Protein AF-A0A554KQY6-F1 (afdb_monomer_lite)

Structure (mmCIF, N/CA/C/O backbone):
data_AF-A0A554KQY6-F1
#
_entry.id   AF-A0A554KQY6-F1
#
loop_
_atom_site.group_PDB
_atom_site.id
_atom_site.type_symbol
_atom_site.label_atom_id
_atom_site.label_alt_id
_atom_site.label_comp_id
_atom_site.label_asym_id
_atom_site.label_entity_id
_atom_site.label_seq_id
_atom_site.pdbx_PDB_ins_code
_atom_site.Cartn_x
_atom_site.Cartn_y
_atom_site.Cartn_z
_atom_site.occupancy
_atom_site.B_iso_or_equiv
_atom_site.auth_seq_id
_atom_site.auth_comp_id
_atom_site.auth_asym_id
_atom_site.auth_atom_id
_atom_site.pdbx_PDB_model_num
ATOM 1 N N . MET A 1 1 ? -30.894 4.649 -63.853 1.00 37.19 1 MET A N 1
ATOM 2 C CA . MET A 1 1 ? -30.307 5.165 -65.111 1.00 37.19 1 MET A CA 1
ATOM 3 C C . MET A 1 1 ? -29.935 6.617 -64.835 1.00 37.19 1 MET A C 1
ATOM 5 O O . MET A 1 1 ? -30.835 7.344 -64.469 1.00 37.19 1 MET A O 1
ATOM 9 N N . GLY A 1 2 ? -28.714 7.135 -64.851 1.00 36.25 2 GLY A N 1
ATOM 10 C CA . GLY A 1 2 ? -27.347 6.662 -65.052 1.00 36.25 2 GLY A CA 1
ATOM 11 C C . GLY A 1 2 ? -26.431 7.898 -64.895 1.00 36.25 2 GLY A C 1
ATOM 12 O O . GLY A 1 2 ? -26.891 9.001 -65.165 1.00 36.25 2 GLY A O 1
ATOM 13 N N . PHE A 1 3 ? -25.172 7.672 -64.494 1.00 36.75 3 PHE A N 1
ATOM 14 C CA . PHE A 1 3 ? -24.015 8.599 -64.460 1.00 36.75 3 PHE A CA 1
ATOM 15 C C . PHE A 1 3 ? -24.083 9.771 -63.451 1.00 36.75 3 PHE A C 1
ATOM 17 O O . PHE A 1 3 ? -25.035 10.528 -63.424 1.00 36.75 3 PHE A O 1
ATOM 24 N N . GLY A 1 4 ? -23.121 10.020 -62.557 1.00 34.00 4 GLY A N 1
ATOM 25 C CA . GLY A 1 4 ? -21.738 9.558 -62.437 1.00 34.00 4 GLY A CA 1
ATOM 26 C C . GLY A 1 4 ? -20.784 10.753 -62.525 1.00 34.00 4 GLY A C 1
ATOM 27 O O . GLY A 1 4 ? -20.504 11.208 -63.624 1.00 34.00 4 GLY A O 1
ATOM 28 N N . ALA A 1 5 ? -20.249 11.231 -61.397 1.00 41.47 5 ALA A N 1
ATOM 29 C CA . ALA A 1 5 ? -19.055 12.081 -61.377 1.00 41.47 5 ALA A CA 1
ATOM 30 C C . ALA A 1 5 ? -18.295 11.874 -60.060 1.00 41.47 5 ALA A C 1
ATOM 32 O O . ALA A 1 5 ? -18.787 12.164 -58.972 1.00 41.47 5 ALA A O 1
ATOM 33 N N . ARG A 1 6 ? -17.105 11.285 -60.188 1.00 41.19 6 ARG A N 1
ATOM 34 C CA . ARG A 1 6 ? -16.151 10.985 -59.118 1.00 41.19 6 ARG A CA 1
ATOM 35 C C . ARG A 1 6 ? -15.324 12.239 -58.830 1.00 41.19 6 ARG A C 1
ATOM 37 O O . ARG A 1 6 ? -14.773 12.819 -59.760 1.00 41.19 6 ARG A O 1
ATOM 44 N N . ILE A 1 7 ? -15.202 12.622 -57.561 1.00 43.25 7 ILE A N 1
ATOM 45 C CA . ILE A 1 7 ? -14.250 13.645 -57.112 1.00 43.25 7 ILE A CA 1
ATOM 46 C C . ILE A 1 7 ? -12.885 12.972 -56.938 1.00 43.25 7 ILE A C 1
ATOM 48 O O . ILE A 1 7 ? -12.750 11.993 -56.206 1.00 43.25 7 ILE A O 1
ATOM 52 N N . ALA A 1 8 ? -11.895 13.479 -57.670 1.00 42.72 8 ALA A N 1
ATOM 53 C CA . ALA A 1 8 ? -10.511 13.036 -57.629 1.00 42.72 8 ALA A CA 1
ATOM 54 C C . ALA A 1 8 ? -9.812 13.541 -56.356 1.00 42.72 8 ALA A C 1
ATOM 56 O O . ALA A 1 8 ? -9.897 14.718 -56.010 1.00 42.72 8 ALA A O 1
ATOM 57 N N . VAL A 1 9 ? -9.102 12.636 -55.682 1.00 44.38 9 VAL A N 1
ATOM 58 C CA . VAL A 1 9 ? -8.188 12.927 -54.572 1.00 44.38 9 VAL A CA 1
ATOM 59 C C . VAL A 1 9 ? -6.849 13.369 -55.162 1.00 44.38 9 VAL A C 1
ATOM 61 O O . VAL A 1 9 ? -6.233 12.636 -55.933 1.00 44.38 9 VAL A O 1
ATOM 64 N N . LEU A 1 10 ? -6.407 14.574 -54.806 1.00 37.69 10 LEU A N 1
ATOM 65 C CA . LEU A 1 10 ? -5.106 15.122 -55.177 1.00 37.69 10 LEU A CA 1
ATOM 66 C C . LEU A 1 10 ? -4.038 14.544 -54.231 1.00 37.69 10 LEU A C 1
ATOM 68 O O . LEU A 1 10 ? -4.003 14.881 -53.050 1.00 37.69 10 LEU A O 1
ATOM 72 N N . ILE A 1 11 ? -3.183 13.656 -54.741 1.00 40.94 11 ILE A N 1
ATOM 73 C CA . ILE A 1 11 ? -1.990 13.160 -54.040 1.00 40.94 11 ILE A CA 1
ATOM 74 C C . ILE A 1 11 ? -0.826 14.088 -54.399 1.00 40.94 11 ILE A C 1
ATOM 76 O O . ILE A 1 11 ? -0.399 14.136 -55.551 1.00 40.94 11 ILE A O 1
ATOM 80 N N . ALA A 1 12 ? -0.314 14.830 -53.417 1.00 41.22 12 ALA A N 1
ATOM 81 C CA . ALA A 1 12 ? 0.915 15.602 -53.555 1.00 41.22 12 ALA A CA 1
ATOM 82 C C . ALA A 1 12 ? 2.127 14.697 -53.279 1.00 41.22 12 ALA A C 1
ATOM 84 O O . ALA A 1 12 ? 2.314 14.214 -52.163 1.00 41.22 12 ALA A O 1
ATOM 85 N N . PHE A 1 13 ? 2.953 14.474 -54.301 1.00 35.28 13 PHE A N 1
ATOM 86 C CA . PHE A 1 13 ? 4.269 13.852 -54.175 1.00 35.28 13 PHE A CA 1
ATOM 87 C C . PHE A 1 13 ? 5.286 14.902 -53.712 1.00 35.28 13 PHE A C 1
ATOM 89 O O . PHE A 1 13 ? 5.617 15.820 -54.460 1.00 35.28 13 PHE A O 1
ATOM 96 N N . ILE A 1 14 ? 5.812 14.760 -52.493 1.00 39.72 14 ILE A N 1
ATOM 97 C CA . ILE A 1 14 ? 7.012 15.485 -52.060 1.00 39.72 14 ILE A CA 1
ATOM 98 C C . ILE A 1 14 ? 8.223 14.639 -52.452 1.00 39.72 14 ILE A C 1
ATOM 100 O O . ILE A 1 14 ? 8.458 13.566 -51.903 1.00 39.72 14 ILE A O 1
ATOM 104 N N . THR A 1 15 ? 8.982 15.138 -53.424 1.00 39.22 15 THR A N 1
ATOM 105 C CA . THR A 1 15 ? 10.284 14.594 -53.817 1.00 39.22 15 THR A CA 1
ATOM 106 C C . THR A 1 15 ? 11.346 15.275 -52.958 1.00 39.22 15 THR A C 1
ATOM 108 O O . THR A 1 15 ? 11.530 16.486 -53.066 1.00 39.22 15 THR A O 1
ATOM 111 N N . VAL A 1 16 ? 12.039 14.528 -52.095 1.00 40.50 16 VAL A N 1
ATOM 112 C CA . VAL A 1 16 ? 13.234 15.030 -51.399 1.00 40.50 16 VAL A CA 1
ATOM 113 C C . VAL A 1 16 ? 14.453 14.700 -52.255 1.00 40.50 16 VAL A C 1
ATOM 115 O O . VAL A 1 16 ? 14.837 13.543 -52.404 1.00 40.50 16 VAL A O 1
ATOM 118 N N . LEU A 1 17 ? 15.041 15.745 -52.836 1.00 37.62 17 LEU A N 1
ATOM 119 C CA . LEU A 1 17 ? 16.340 15.727 -53.505 1.00 37.62 17 LEU A CA 1
ATOM 120 C C . LEU A 1 17 ? 17.452 15.549 -52.463 1.00 37.62 17 LEU A C 1
ATOM 122 O O . LEU A 1 17 ? 17.714 16.449 -51.667 1.00 37.62 17 LEU A O 1
ATOM 126 N N . VAL A 1 18 ? 18.142 14.409 -52.499 1.00 39.62 18 VAL A N 1
ATOM 127 C CA . VAL A 1 18 ? 19.423 14.224 -51.806 1.00 39.62 18 VAL A CA 1
ATOM 128 C C . VAL A 1 18 ? 20.520 14.736 -52.734 1.00 39.62 18 VAL A C 1
ATOM 130 O O . VAL A 1 18 ? 20.877 14.085 -53.713 1.00 39.62 18 VAL A O 1
ATOM 133 N N . SER A 1 19 ? 21.031 15.931 -52.445 1.00 42.50 19 SER A N 1
ATOM 134 C CA . SER A 1 19 ? 22.210 16.476 -53.120 1.00 42.50 19 SER A CA 1
ATOM 135 C C . SER A 1 19 ? 23.454 16.016 -52.367 1.00 42.50 19 SER A C 1
ATOM 137 O O . SER A 1 19 ? 23.677 16.413 -51.225 1.00 42.50 19 SER A O 1
ATOM 139 N N . GLY A 1 20 ? 24.239 15.145 -53.001 1.00 36.88 20 GLY A N 1
ATOM 140 C CA . GLY A 1 20 ? 25.554 14.740 -52.522 1.00 36.88 20 GLY A CA 1
ATOM 141 C C . GLY A 1 20 ? 26.572 15.865 -52.696 1.00 36.88 20 GLY A C 1
ATOM 142 O O . GLY A 1 20 ? 26.715 16.415 -53.786 1.00 36.88 20 GLY A O 1
ATOM 143 N N . ALA A 1 21 ? 27.301 16.175 -51.627 1.00 42.50 21 ALA A N 1
ATOM 144 C CA . ALA A 1 21 ? 28.511 16.982 -51.681 1.00 42.50 21 ALA A CA 1
ATOM 145 C C . ALA A 1 21 ? 29.710 16.086 -51.353 1.00 42.50 21 ALA A C 1
ATOM 147 O O . ALA A 1 21 ? 29.810 15.518 -50.266 1.00 42.50 21 ALA A O 1
ATOM 148 N N . PHE A 1 22 ? 30.599 15.954 -52.335 1.00 37.78 22 PHE A N 1
ATOM 149 C CA . PHE A 1 22 ? 31.925 15.367 -52.202 1.00 37.78 22 PHE A CA 1
ATOM 150 C C . PHE A 1 22 ? 32.772 16.223 -51.253 1.00 37.78 22 PHE A C 1
ATOM 152 O O . PHE A 1 22 ? 32.928 17.420 -51.486 1.00 37.78 22 PHE A O 1
ATOM 159 N N . TYR A 1 23 ? 33.361 15.607 -50.226 1.00 33.81 23 TYR A N 1
ATOM 160 C CA . TYR A 1 23 ? 34.438 16.214 -49.443 1.00 33.81 23 TYR A CA 1
ATOM 161 C C . TYR A 1 23 ? 35.745 15.496 -49.784 1.00 33.81 23 TYR A C 1
ATOM 163 O O . TYR A 1 23 ? 35.923 14.314 -49.491 1.00 33.81 23 TYR A O 1
ATOM 171 N N . ILE A 1 24 ? 36.633 16.216 -50.467 1.00 41.50 24 ILE A N 1
ATOM 172 C CA . ILE A 1 24 ? 37.990 15.785 -50.804 1.00 41.50 24 ILE A CA 1
ATOM 173 C C . ILE A 1 24 ? 38.878 16.085 -49.593 1.00 41.50 24 ILE A C 1
ATOM 175 O O . ILE A 1 24 ? 38.777 17.150 -48.984 1.00 41.50 24 ILE A O 1
ATOM 179 N N . GLY A 1 25 ? 39.708 15.114 -49.219 1.00 35.09 25 GLY A N 1
ATOM 180 C CA . GLY A 1 25 ? 40.516 15.151 -48.009 1.00 35.09 25 GLY A CA 1
ATOM 181 C C . GLY A 1 25 ? 41.653 16.174 -48.025 1.00 35.09 25 GLY A C 1
ATOM 182 O O . GLY A 1 25 ? 42.288 16.424 -49.047 1.00 35.09 25 GLY A O 1
ATOM 183 N N . GLN A 1 26 ? 41.973 16.666 -46.830 1.00 38.34 26 GLN A N 1
ATOM 184 C CA . GLN A 1 26 ? 43.338 17.007 -46.454 1.00 38.34 26 GLN A CA 1
ATOM 185 C C . GLN A 1 26 ? 43.700 16.225 -45.190 1.00 38.34 26 GLN A C 1
ATOM 187 O O . GLN A 1 26 ? 43.052 16.356 -44.153 1.00 38.34 26 GLN A O 1
ATOM 192 N N . GLN A 1 27 ? 44.724 15.379 -45.301 1.00 39.66 27 GLN A N 1
ATOM 193 C CA . GLN A 1 27 ? 45.366 14.738 -44.162 1.00 39.66 27 GLN A CA 1
ATOM 194 C C . GLN A 1 27 ? 46.273 15.762 -43.479 1.00 39.66 27 GLN A C 1
ATOM 196 O O . GLN A 1 27 ? 47.362 16.056 -43.964 1.00 39.66 27 GLN A O 1
ATOM 201 N N . TYR A 1 28 ? 45.825 16.282 -42.340 1.00 38.97 28 TYR A N 1
ATOM 202 C CA . TYR A 1 28 ? 46.711 16.892 -41.357 1.00 38.97 28 TYR A CA 1
ATOM 203 C C . TYR A 1 28 ? 47.035 15.841 -40.298 1.00 38.97 28 TYR A C 1
ATOM 205 O O . TYR A 1 28 ? 46.164 15.391 -39.553 1.00 38.97 28 TYR A O 1
ATOM 213 N N . SER A 1 29 ? 48.296 15.420 -40.262 1.00 43.09 29 SER A N 1
ATOM 214 C CA . SER A 1 29 ? 48.844 14.549 -39.228 1.00 43.09 29 SER A CA 1
ATOM 215 C C . SER A 1 29 ? 48.852 15.298 -37.894 1.00 43.09 29 SER A C 1
ATOM 217 O O . SER A 1 29 ? 49.699 16.161 -37.671 1.00 43.09 29 SER A O 1
ATOM 219 N N . ASN A 1 30 ? 47.902 14.986 -37.012 1.00 42.09 30 ASN A N 1
ATOM 220 C CA . ASN A 1 30 ? 47.928 15.455 -35.629 1.00 42.09 30 ASN A CA 1
ATOM 221 C C . ASN A 1 30 ? 48.972 14.652 -34.830 1.00 42.09 30 ASN A C 1
ATOM 223 O O . ASN A 1 30 ? 48.986 13.422 -34.935 1.00 42.09 30 ASN A O 1
ATOM 227 N N . PRO A 1 31 ? 49.826 15.298 -34.015 1.00 47.78 31 PRO A N 1
ATOM 228 C CA . PRO A 1 31 ? 50.705 14.588 -33.097 1.00 47.78 31 PRO A CA 1
ATOM 229 C C . PRO A 1 31 ? 49.879 13.853 -32.032 1.00 47.78 31 PRO A C 1
ATOM 231 O O . PRO A 1 31 ? 48.882 14.372 -31.527 1.00 47.78 31 PRO A O 1
ATOM 234 N N . SER A 1 32 ? 50.302 12.630 -31.711 1.00 50.84 32 SER A N 1
ATOM 235 C CA . SER A 1 32 ? 49.681 11.764 -30.708 1.00 50.84 32 SER A CA 1
ATOM 236 C C . SER A 1 32 ? 49.453 12.497 -29.378 1.00 50.84 32 SER A C 1
ATOM 238 O O . SER A 1 32 ? 50.375 13.163 -28.896 1.00 50.84 32 SER A O 1
ATOM 240 N N . PRO A 1 33 ? 48.283 12.347 -28.728 1.00 48.72 33 PRO A N 1
ATOM 241 C CA . PRO A 1 33 ? 48.097 12.841 -27.374 1.00 48.72 33 PRO A CA 1
ATOM 242 C C . PRO A 1 33 ? 49.041 12.080 -26.441 1.00 48.72 33 PRO A C 1
ATOM 244 O O . PRO A 1 33 ? 49.028 10.849 -26.395 1.00 48.72 33 PRO A O 1
ATOM 247 N N . VAL A 1 34 ? 49.857 12.816 -25.688 1.00 57.41 34 VAL A N 1
ATOM 248 C CA . VAL A 1 34 ? 50.557 12.282 -24.517 1.00 57.41 34 VAL A CA 1
ATOM 249 C C . VAL A 1 34 ? 49.488 11.737 -23.572 1.00 57.41 34 VAL A C 1
ATOM 251 O O . VAL A 1 34 ? 48.591 12.471 -23.159 1.00 57.41 34 VAL A O 1
ATOM 254 N N . GLY A 1 35 ? 49.551 10.434 -23.298 1.00 40.72 35 GLY A N 1
ATOM 255 C CA . GLY A 1 35 ? 48.562 9.726 -22.495 1.00 40.72 35 GLY A CA 1
ATOM 256 C C . GLY A 1 35 ? 48.419 10.347 -21.111 1.00 40.72 35 GLY A C 1
ATOM 257 O O . GLY A 1 35 ? 49.368 10.382 -20.329 1.00 40.72 35 GLY A O 1
ATOM 258 N N . THR A 1 36 ? 47.218 10.819 -20.798 1.00 54.41 36 THR A N 1
ATOM 259 C CA . THR A 1 36 ? 46.807 11.035 -19.416 1.00 54.41 36 THR A CA 1
ATOM 260 C C . THR A 1 36 ? 46.737 9.677 -18.711 1.00 54.41 36 THR A C 1
ATOM 262 O O . THR A 1 36 ? 46.259 8.704 -19.304 1.00 54.41 36 THR A O 1
ATOM 265 N N . PRO A 1 37 ? 47.227 9.565 -17.464 1.00 60.50 37 PRO A N 1
ATOM 266 C CA . PRO A 1 37 ? 47.089 8.332 -16.704 1.00 60.50 37 PRO A CA 1
ATOM 267 C C . PRO A 1 37 ? 45.599 7.989 -16.547 1.00 60.50 37 PRO A C 1
ATOM 269 O O . PRO A 1 37 ? 44.775 8.902 -16.414 1.00 60.50 37 PRO A O 1
ATOM 272 N N . PRO A 1 38 ? 45.234 6.694 -16.570 1.00 56.31 38 PRO A N 1
ATOM 273 C CA . PRO A 1 38 ? 43.857 6.286 -16.346 1.00 56.31 38 PRO A CA 1
ATOM 274 C C . PRO A 1 38 ? 43.386 6.793 -14.974 1.00 56.31 38 PRO A C 1
ATOM 276 O O . PRO A 1 38 ? 44.184 6.836 -14.030 1.00 56.31 38 PRO A O 1
ATOM 279 N N . PRO A 1 39 ? 42.105 7.180 -14.837 1.00 58.69 39 PRO A N 1
ATOM 280 C CA . PRO A 1 39 ? 41.547 7.493 -13.531 1.00 58.69 39 PRO A CA 1
ATOM 281 C C . PRO A 1 39 ? 41.733 6.288 -12.592 1.00 58.69 39 PRO A C 1
ATOM 283 O O . PRO A 1 39 ? 41.717 5.144 -13.063 1.00 58.69 39 PRO A O 1
ATOM 286 N N . PRO A 1 40 ? 41.908 6.512 -11.276 1.00 57.06 40 PRO A N 1
ATOM 287 C CA . PRO A 1 40 ? 41.994 5.424 -10.313 1.00 57.06 40 PRO A CA 1
ATOM 288 C C . PRO A 1 40 ? 40.794 4.497 -10.485 1.00 57.06 40 PRO A C 1
ATOM 290 O O . PRO A 1 40 ? 39.658 4.971 -10.560 1.00 57.06 40 PRO A O 1
ATOM 293 N N . ALA A 1 41 ? 41.046 3.189 -10.553 1.00 48.97 41 ALA A N 1
ATOM 294 C CA . ALA A 1 41 ? 39.991 2.190 -10.553 1.00 48.97 41 ALA A CA 1
ATOM 295 C C . ALA A 1 41 ? 39.083 2.448 -9.343 1.00 48.97 41 ALA A C 1
ATOM 297 O O . ALA A 1 41 ? 39.516 2.355 -8.193 1.00 48.97 41 ALA A O 1
ATOM 298 N N . THR A 1 42 ? 37.834 2.826 -9.603 1.00 50.53 42 THR A N 1
ATOM 299 C CA . THR A 1 42 ? 36.814 2.894 -8.567 1.00 50.53 42 THR A CA 1
ATOM 300 C C . THR A 1 42 ? 36.620 1.476 -8.050 1.00 50.53 42 THR A C 1
ATOM 302 O O . THR A 1 42 ? 36.325 0.555 -8.811 1.00 50.53 42 THR A O 1
ATOM 305 N N . LEU A 1 43 ? 36.869 1.283 -6.753 1.00 45.81 43 LEU A N 1
ATOM 306 C CA . LEU A 1 43 ? 36.591 0.016 -6.087 1.00 45.81 43 LEU A CA 1
ATOM 307 C C . LEU A 1 43 ? 35.129 -0.367 -6.367 1.00 45.81 43 LEU A C 1
ATOM 309 O O . LEU A 1 43 ? 34.272 0.523 -6.338 1.00 45.81 43 LEU A O 1
ATOM 313 N N . PRO A 1 44 ? 34.823 -1.649 -6.630 1.00 45.88 44 PRO A N 1
ATOM 314 C CA . PRO A 1 44 ? 33.445 -2.088 -6.754 1.00 45.88 44 PRO A CA 1
ATOM 315 C C . PRO A 1 44 ? 32.713 -1.712 -5.466 1.00 45.88 44 PRO A C 1
ATOM 317 O O . PRO A 1 44 ? 33.019 -2.214 -4.383 1.00 45.88 44 PRO A O 1
ATOM 320 N N . VAL A 1 45 ? 31.770 -0.778 -5.577 1.00 45.31 45 VAL A N 1
ATOM 321 C CA . VAL A 1 45 ? 30.817 -0.507 -4.508 1.00 45.31 45 VAL A CA 1
ATOM 322 C C . VAL A 1 45 ? 29.940 -1.745 -4.461 1.00 45.31 45 VAL A C 1
ATOM 324 O O . VAL A 1 45 ? 29.090 -1.938 -5.328 1.00 45.31 45 VAL A O 1
ATOM 327 N N . ASN A 1 46 ? 30.209 -2.627 -3.500 1.00 42.38 46 ASN A N 1
ATOM 328 C CA . ASN A 1 46 ? 29.326 -3.750 -3.227 1.00 42.38 46 ASN A CA 1
ATOM 329 C C . ASN A 1 46 ? 27.903 -3.194 -3.065 1.00 42.38 46 ASN A C 1
ATOM 331 O O . ASN A 1 46 ? 27.734 -2.214 -2.326 1.00 42.38 46 ASN A O 1
ATOM 335 N N . PRO A 1 47 ? 26.891 -3.768 -3.742 1.00 47.94 47 PRO A N 1
ATOM 336 C CA . PRO A 1 47 ? 25.515 -3.396 -3.471 1.00 47.94 47 PRO A CA 1
ATOM 337 C C . PRO A 1 47 ? 25.267 -3.553 -1.965 1.00 47.94 47 PRO A C 1
ATOM 339 O O . PRO A 1 47 ? 25.828 -4.470 -1.347 1.00 47.94 47 PRO A O 1
ATOM 342 N N . PRO A 1 48 ? 24.491 -2.647 -1.344 1.00 50.81 48 PRO A N 1
ATOM 343 C CA . PRO A 1 48 ? 24.142 -2.799 0.056 1.00 50.81 48 PRO A CA 1
ATOM 344 C C . PRO A 1 48 ? 23.572 -4.209 0.258 1.00 50.81 48 PRO A C 1
ATOM 346 O O . PRO A 1 48 ? 22.796 -4.672 -0.585 1.00 50.81 48 PRO A O 1
ATOM 349 N N . PRO A 1 49 ? 23.982 -4.920 1.323 1.00 41.91 49 PRO A N 1
ATOM 350 C CA . PRO A 1 49 ? 23.450 -6.241 1.600 1.00 41.91 49 PRO A CA 1
ATOM 351 C C . PRO A 1 49 ? 21.927 -6.156 1.624 1.00 41.91 49 PRO A C 1
ATOM 353 O O . PRO A 1 49 ? 21.359 -5.240 2.226 1.00 41.91 49 PRO A O 1
ATOM 356 N N . SER A 1 50 ? 21.288 -7.102 0.936 1.00 49.00 50 SER A N 1
ATOM 357 C CA . SER A 1 50 ? 19.840 -7.283 0.982 1.00 49.00 50 SER A CA 1
ATOM 358 C C . SER A 1 50 ? 19.407 -7.261 2.455 1.00 49.00 50 SER A C 1
ATOM 360 O O . SER A 1 50 ? 20.064 -7.924 3.270 1.00 49.00 50 SER A O 1
ATOM 362 N N . PRO A 1 51 ? 18.405 -6.448 2.842 1.00 45.88 51 PRO A N 1
ATOM 363 C CA . PRO A 1 51 ? 18.035 -6.314 4.240 1.00 45.88 51 PRO A CA 1
ATOM 364 C C . PRO A 1 51 ? 17.709 -7.699 4.797 1.00 45.88 51 PRO A C 1
ATOM 366 O O . PRO A 1 51 ? 16.914 -8.443 4.227 1.00 45.88 51 PRO A O 1
ATOM 369 N N . THR A 1 52 ? 18.365 -8.055 5.901 1.00 38.38 52 THR A N 1
ATOM 370 C CA . THR A 1 52 ? 18.118 -9.298 6.630 1.00 38.38 52 THR A CA 1
ATOM 371 C C . THR A 1 52 ? 16.608 -9.488 6.806 1.00 38.38 52 THR A C 1
ATOM 373 O O . THR A 1 52 ? 15.950 -8.536 7.244 1.00 38.38 52 THR A O 1
ATOM 376 N N . PRO A 1 53 ? 16.041 -10.673 6.495 1.00 44.09 53 PRO A N 1
ATOM 377 C CA . PRO A 1 53 ? 14.616 -10.917 6.662 1.00 44.09 53 PRO A CA 1
ATOM 378 C C . PRO A 1 53 ? 14.222 -10.573 8.097 1.00 44.09 53 PRO A C 1
ATOM 380 O O . PRO A 1 53 ? 14.730 -11.147 9.062 1.00 44.09 53 PRO A O 1
ATOM 383 N N . THR A 1 54 ? 13.357 -9.570 8.227 1.00 53.28 54 THR A N 1
ATOM 384 C CA . THR A 1 54 ? 12.859 -9.115 9.524 1.00 53.28 54 THR A CA 1
ATOM 385 C C . THR A 1 54 ? 12.088 -10.273 10.166 1.00 53.28 54 THR A C 1
ATOM 387 O O . THR A 1 54 ? 11.267 -10.891 9.483 1.00 53.28 54 THR A O 1
ATOM 390 N N . PRO A 1 55 ? 12.333 -10.609 11.446 1.00 43.53 55 PRO A N 1
ATOM 391 C CA . PRO A 1 55 ? 11.600 -11.677 12.115 1.00 43.53 55 PRO A CA 1
ATOM 392 C C . PRO A 1 55 ? 10.094 -11.386 12.089 1.00 43.53 55 PRO A C 1
ATOM 394 O O . PRO A 1 55 ? 9.666 -10.287 12.442 1.00 43.53 55 PRO A O 1
ATOM 397 N N . SER A 1 56 ? 9.293 -12.373 11.674 1.00 45.91 56 SER A N 1
ATOM 398 C CA . SER A 1 56 ? 7.829 -12.295 11.682 1.00 45.91 56 SER A CA 1
ATOM 399 C C . SER A 1 56 ? 7.319 -12.032 13.105 1.00 45.91 56 SER A C 1
ATOM 401 O O . SER A 1 56 ? 7.536 -12.867 13.987 1.00 45.91 56 SER A O 1
ATOM 403 N N . PRO A 1 57 ? 6.604 -10.923 13.368 1.00 49.31 57 PRO A N 1
ATOM 404 C CA . PRO A 1 57 ? 5.940 -10.714 14.643 1.00 49.31 57 PRO A CA 1
ATOM 405 C C . PRO A 1 57 ? 4.589 -11.443 14.617 1.00 49.31 57 PRO A C 1
ATOM 407 O O . PRO A 1 57 ? 3.536 -10.815 14.535 1.00 49.31 57 PRO A O 1
ATOM 410 N N . THR A 1 58 ? 4.598 -12.777 14.644 1.00 53.41 58 THR A N 1
ATOM 411 C CA . THR A 1 58 ? 3.349 -13.563 14.603 1.00 53.41 58 THR A CA 1
ATOM 412 C C . THR A 1 58 ? 2.559 -13.429 15.917 1.00 53.41 58 THR A C 1
ATOM 414 O O . THR A 1 58 ? 1.331 -13.455 15.929 1.00 53.41 58 THR A O 1
ATOM 417 N N . SER A 1 59 ? 3.231 -13.169 17.041 1.00 52.22 59 SER A N 1
ATOM 418 C CA . SER A 1 59 ? 2.614 -12.927 18.350 1.00 52.22 59 SER A CA 1
ATOM 419 C C . SER A 1 59 ? 2.352 -11.433 18.581 1.00 52.22 59 SER A C 1
ATOM 421 O O . SER A 1 59 ? 3.107 -10.743 19.262 1.00 52.22 59 SER A O 1
ATOM 423 N N . GLY A 1 60 ? 1.266 -10.904 18.009 1.00 71.44 60 GLY A N 1
ATOM 424 C CA . GLY A 1 60 ? 0.823 -9.539 18.333 1.00 71.44 60 GLY A CA 1
ATOM 425 C C . GLY A 1 60 ? -0.140 -8.867 17.358 1.00 71.44 60 GLY A C 1
ATOM 426 O O . GLY A 1 60 ? -0.612 -7.768 17.657 1.00 71.44 60 GLY A O 1
ATOM 427 N N . ILE A 1 61 ? -0.444 -9.481 16.211 1.00 84.62 61 ILE A N 1
ATOM 428 C CA . ILE A 1 61 ? -1.452 -8.953 15.283 1.00 84.62 61 ILE A CA 1
ATOM 429 C C . ILE A 1 61 ? -2.846 -9.347 15.799 1.00 84.62 61 ILE A C 1
ATOM 431 O O . ILE A 1 61 ? -3.127 -10.545 15.889 1.00 84.62 61 ILE A O 1
ATOM 435 N N . PRO A 1 62 ? -3.734 -8.385 16.126 1.00 84.38 62 PRO A N 1
ATOM 436 C CA . PRO A 1 62 ? -5.098 -8.684 16.558 1.00 84.38 62 PRO A CA 1
ATOM 437 C C . PRO A 1 62 ? -5.810 -9.629 15.589 1.00 84.38 62 PRO A C 1
ATOM 439 O O . PRO A 1 62 ? -5.663 -9.485 14.378 1.00 84.38 62 PRO A O 1
ATOM 442 N N . GLY A 1 63 ? -6.589 -10.581 16.110 1.00 87.31 63 GLY A N 1
ATOM 443 C CA . GLY A 1 63 ? -7.436 -11.461 15.301 1.00 87.31 63 GLY A CA 1
ATOM 444 C C . GLY A 1 63 ? -8.522 -10.705 14.518 1.00 87.31 63 GLY A C 1
ATOM 445 O O . GLY A 1 63 ? -8.782 -9.530 14.766 1.00 87.31 63 GLY A O 1
ATOM 446 N N . GLY A 1 64 ? -9.181 -11.399 13.586 1.00 92.19 64 GLY A N 1
ATOM 447 C CA . GLY A 1 64 ? -10.304 -10.859 12.808 1.00 92.19 64 GLY A CA 1
ATOM 448 C C . GLY A 1 64 ? -9.931 -10.328 11.415 1.00 92.19 64 GLY A C 1
ATOM 449 O O . GLY A 1 64 ? -8.811 -10.578 10.942 1.00 92.19 64 GLY A O 1
ATOM 450 N N . PRO A 1 65 ? -10.885 -9.645 10.743 1.00 96.88 65 PRO A N 1
ATOM 451 C CA . PRO A 1 65 ? -10.694 -9.092 9.408 1.00 96.88 65 PRO A CA 1
ATOM 452 C C . PRO A 1 65 ? -9.615 -8.008 9.381 1.00 96.88 65 PRO A C 1
ATOM 454 O O . PRO A 1 65 ? -9.477 -7.223 10.321 1.00 96.88 65 PRO A O 1
ATOM 457 N N . ILE A 1 66 ? -8.872 -7.945 8.281 1.00 98.12 66 ILE A N 1
ATOM 458 C CA . ILE A 1 66 ? -7.789 -6.984 8.073 1.00 98.12 66 ILE A CA 1
ATOM 459 C C . ILE A 1 66 ? -8.163 -6.084 6.895 1.00 98.12 66 ILE A C 1
ATOM 461 O O . ILE A 1 66 ? -8.346 -6.560 5.776 1.00 98.12 66 ILE A O 1
ATOM 465 N N . GLY A 1 67 ? -8.277 -4.783 7.142 1.00 97.75 67 GLY A N 1
ATOM 466 C CA . GLY A 1 67 ? -8.490 -3.811 6.073 1.00 97.75 67 GLY A CA 1
ATOM 467 C C . GLY A 1 67 ? -7.255 -3.622 5.209 1.00 97.75 67 GLY A C 1
ATOM 468 O O . GLY A 1 67 ? -6.147 -3.957 5.629 1.00 97.75 67 GLY A O 1
ATOM 469 N N . PHE A 1 68 ? -7.420 -3.047 4.020 1.00 97.88 68 PHE A N 1
ATOM 470 C CA . PHE A 1 68 ? -6.272 -2.582 3.251 1.00 97.88 68 PHE A CA 1
ATOM 471 C C . PHE A 1 68 ? -6.542 -1.281 2.495 1.00 97.88 68 PHE A C 1
ATOM 473 O O . PHE A 1 68 ? -7.684 -0.941 2.199 1.00 97.88 68 PHE A O 1
ATOM 480 N N . VAL A 1 69 ? -5.476 -0.542 2.199 1.00 97.50 69 VAL A N 1
ATOM 481 C CA . VAL A 1 69 ? -5.468 0.585 1.253 1.00 97.50 69 VAL A CA 1
ATOM 482 C C . VAL A 1 69 ? -4.148 0.571 0.487 1.00 97.50 69 VAL A C 1
ATOM 484 O O . VAL A 1 69 ? -3.141 0.046 0.966 1.00 97.50 69 VAL A O 1
ATOM 487 N N . GLY A 1 70 ? -4.139 1.145 -0.709 1.00 96.00 70 GLY A N 1
ATOM 488 C CA . GLY A 1 70 ? -2.943 1.201 -1.544 1.00 96.00 70 GLY A CA 1
ATOM 489 C C . GLY A 1 70 ? -3.274 1.329 -3.022 1.00 96.00 70 GLY A C 1
ATOM 490 O O . GLY A 1 70 ? -4.393 1.716 -3.380 1.00 96.00 70 GLY A O 1
ATOM 491 N N . CYS A 1 71 ? -2.292 1.005 -3.861 1.00 93.88 71 CYS A N 1
ATOM 492 C CA . CYS A 1 71 ? -2.430 1.018 -5.312 1.00 93.88 71 CYS A CA 1
ATOM 493 C C . CYS A 1 71 ? -2.804 -0.350 -5.885 1.00 93.88 71 CYS A C 1
ATOM 495 O O . CYS A 1 71 ? -2.879 -1.343 -5.163 1.00 93.88 71 CYS A O 1
ATOM 497 N N . SER A 1 72 ? -2.983 -0.406 -7.202 1.00 93.94 72 SER A N 1
ATOM 498 C CA . SER A 1 72 ? -3.393 -1.606 -7.931 1.00 93.94 72 SER A CA 1
ATOM 499 C C . SER A 1 72 ? -2.501 -2.820 -7.662 1.00 93.94 72 SER A C 1
ATOM 501 O O . SER A 1 72 ? -3.040 -3.892 -7.417 1.00 93.94 72 SER A O 1
ATOM 503 N N . ASN A 1 73 ? -1.177 -2.662 -7.553 1.00 94.62 73 ASN A N 1
ATOM 504 C CA . ASN A 1 73 ? -0.275 -3.751 -7.143 1.00 94.62 73 ASN A CA 1
ATOM 505 C C . ASN A 1 73 ? -0.630 -4.353 -5.775 1.00 94.62 73 ASN A C 1
AT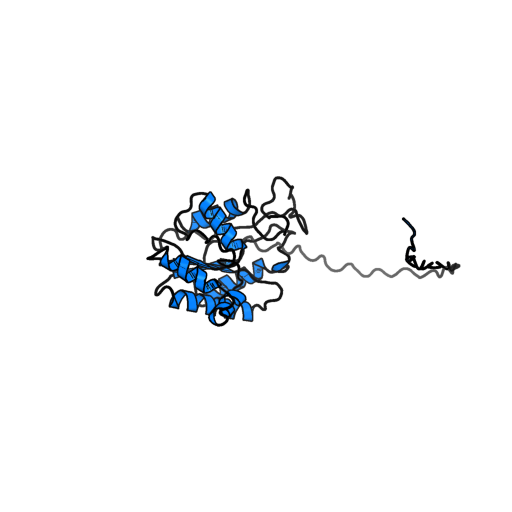OM 507 O O . ASN A 1 73 ? -0.480 -5.553 -5.560 1.00 94.62 73 ASN A O 1
ATOM 511 N N . ILE A 1 74 ? -1.102 -3.528 -4.839 1.00 95.12 74 ILE A N 1
ATOM 512 C CA . ILE A 1 74 ? -1.512 -3.959 -3.497 1.00 95.12 74 ILE A CA 1
ATOM 513 C C . ILE A 1 74 ? -2.809 -4.752 -3.593 1.00 95.12 74 ILE A C 1
ATOM 515 O O . ILE A 1 74 ? -2.901 -5.830 -3.014 1.00 95.12 74 ILE A O 1
ATOM 519 N N . ARG A 1 75 ? -3.783 -4.278 -4.379 1.00 95.31 75 ARG A N 1
ATOM 520 C CA . ARG A 1 75 ? -5.012 -5.033 -4.662 1.00 95.31 75 ARG A CA 1
ATOM 521 C C . ARG A 1 75 ? -4.700 -6.380 -5.317 1.00 95.31 75 ARG A C 1
ATOM 523 O O . ARG A 1 75 ? -5.267 -7.390 -4.912 1.00 95.31 75 ARG A O 1
ATOM 530 N N . ASP A 1 76 ? -3.800 -6.411 -6.291 1.00 96.12 76 ASP A N 1
ATOM 531 C CA . ASP A 1 76 ? -3.413 -7.636 -6.997 1.00 96.12 76 ASP A CA 1
ATOM 532 C C . ASP A 1 76 ? -2.617 -8.579 -6.063 1.00 96.12 76 ASP A C 1
ATOM 534 O O . ASP A 1 76 ? -2.837 -9.787 -6.042 1.00 96.12 76 ASP A O 1
ATOM 538 N N . THR A 1 77 ? -1.818 -8.034 -5.139 1.00 97.12 77 THR A N 1
ATOM 539 C CA . THR A 1 77 ? -1.211 -8.815 -4.044 1.00 97.12 77 THR A CA 1
ATOM 540 C C . THR A 1 77 ? -2.268 -9.419 -3.111 1.00 97.12 77 THR A C 1
ATOM 542 O O . THR A 1 77 ? -2.145 -10.578 -2.709 1.00 97.12 77 THR A O 1
ATOM 545 N N . VAL A 1 78 ? -3.332 -8.677 -2.770 1.00 96.88 78 VAL A N 1
ATOM 546 C CA . VAL A 1 78 ? -4.452 -9.215 -1.976 1.00 96.88 78 VAL A CA 1
ATOM 547 C C . VAL A 1 78 ? -5.182 -10.324 -2.742 1.00 96.88 78 VAL A C 1
ATOM 549 O O . VAL A 1 78 ? -5.519 -11.341 -2.134 1.00 96.88 78 VAL A O 1
ATOM 552 N N . GLN A 1 79 ? -5.392 -10.178 -4.055 1.00 95.88 79 GLN A N 1
ATOM 553 C CA . GLN A 1 79 ? -5.953 -11.244 -4.899 1.00 95.88 79 GLN A CA 1
ATOM 554 C C . GLN A 1 79 ? -5.087 -12.508 -4.832 1.00 95.88 79 GLN A C 1
ATOM 556 O O . GLN A 1 79 ? -5.592 -13.593 -4.538 1.00 95.88 79 GLN A O 1
ATOM 561 N N . GLY A 1 80 ? -3.770 -12.357 -4.953 1.00 97.19 80 GLY A N 1
ATOM 562 C CA . GLY A 1 80 ? -2.816 -13.442 -4.756 1.00 97.19 80 GLY A CA 1
ATOM 563 C C . GLY A 1 80 ? -2.892 -14.087 -3.374 1.00 97.19 80 GLY A C 1
ATOM 564 O O . GLY A 1 80 ? -2.937 -15.311 -3.261 1.00 97.19 80 GLY A O 1
ATOM 565 N N . TYR A 1 81 ? -2.980 -13.277 -2.315 1.00 98.06 81 TYR A N 1
ATOM 566 C CA . TYR A 1 81 ? -3.142 -13.744 -0.935 1.00 98.06 81 TYR A CA 1
ATOM 567 C C . TYR A 1 81 ? -4.406 -14.594 -0.760 1.00 98.06 81 TYR A C 1
ATOM 569 O O . TYR A 1 81 ? -4.369 -15.620 -0.078 1.00 98.06 81 TYR A O 1
ATOM 577 N N . ARG A 1 82 ? -5.519 -14.213 -1.400 1.00 96.25 82 ARG A N 1
ATOM 578 C CA . ARG A 1 82 ? -6.742 -15.033 -1.458 1.00 96.25 82 ARG A CA 1
ATOM 579 C C . ARG A 1 82 ? -6.502 -16.341 -2.206 1.00 96.25 82 ARG A C 1
ATOM 581 O O . ARG A 1 82 ? -6.868 -17.398 -1.695 1.00 96.25 82 ARG A O 1
ATOM 588 N N . ALA A 1 83 ? -5.877 -16.273 -3.381 1.00 96.25 83 ALA A N 1
ATOM 589 C CA . ALA A 1 83 ? -5.637 -17.431 -4.240 1.00 96.25 83 ALA A CA 1
ATOM 590 C C . ALA A 1 83 ? -4.784 -18.510 -3.553 1.00 96.25 83 ALA A C 1
ATOM 592 O O . ALA A 1 83 ? -4.993 -19.699 -3.781 1.00 96.25 83 ALA A O 1
ATOM 593 N N . VAL A 1 84 ? -3.873 -18.111 -2.659 1.00 97.62 84 VAL A N 1
ATOM 594 C CA . VAL A 1 84 ? -3.041 -19.037 -1.868 1.00 97.62 84 VAL A CA 1
ATOM 595 C C . VAL A 1 84 ? -3.656 -19.423 -0.514 1.00 97.62 84 VAL A C 1
ATOM 597 O O . VAL A 1 84 ? -2.975 -19.996 0.333 1.00 97.62 84 VAL A O 1
ATOM 600 N N . GLY A 1 85 ? -4.946 -19.142 -0.298 1.00 96.88 85 GLY A N 1
ATOM 601 C CA . GLY A 1 85 ? -5.719 -19.630 0.851 1.00 96.88 85 GLY A CA 1
ATOM 602 C C . GLY A 1 85 ? -5.850 -18.661 2.030 1.00 96.88 85 GLY A C 1
ATOM 603 O O . GLY A 1 85 ? -6.431 -19.024 3.057 1.00 96.88 85 GLY A O 1
ATOM 604 N N . GLY A 1 86 ? -5.355 -17.429 1.906 1.00 97.00 86 GLY A N 1
ATOM 605 C CA . GLY A 1 86 ? -5.552 -16.378 2.899 1.00 97.00 86 GLY A CA 1
ATOM 606 C C . GLY A 1 86 ? -7.022 -15.991 3.053 1.00 97.00 86 GLY A C 1
ATOM 607 O O . GLY A 1 86 ? -7.755 -15.933 2.070 1.00 97.00 86 GLY A O 1
ATOM 608 N N . LYS A 1 87 ? -7.463 -15.697 4.286 1.00 95.56 87 LYS A N 1
ATOM 609 C CA . LYS A 1 87 ? -8.884 -15.396 4.594 1.00 95.56 87 LYS A CA 1
ATOM 610 C C . LYS A 1 87 ? -9.129 -14.108 5.386 1.00 95.56 87 LYS A C 1
ATOM 612 O O . LYS A 1 87 ? -10.251 -13.616 5.399 1.00 95.56 87 LYS A O 1
ATOM 617 N N . ARG A 1 88 ? -8.096 -13.518 6.000 1.00 96.19 88 ARG A N 1
ATOM 618 C CA . ARG A 1 88 ? -8.257 -12.407 6.954 1.00 96.19 88 ARG A CA 1
ATOM 619 C C . ARG A 1 88 ? -8.348 -11.026 6.310 1.00 96.19 88 ARG A C 1
ATOM 621 O O . ARG A 1 88 ? -9.210 -10.247 6.690 1.00 96.19 88 ARG A O 1
ATOM 628 N N . ILE A 1 89 ? -7.488 -10.719 5.338 1.00 96.88 89 ILE A N 1
ATOM 629 C CA . ILE A 1 89 ? -7.568 -9.447 4.588 1.00 96.88 89 ILE A CA 1
ATOM 630 C C . ILE A 1 89 ? -8.887 -9.371 3.827 1.00 96.88 89 ILE A C 1
ATOM 632 O O . ILE A 1 89 ? -9.356 -10.403 3.357 1.00 96.88 89 ILE A O 1
ATOM 636 N N . TRP A 1 90 ? -9.511 -8.202 3.740 1.00 96.31 90 TRP A N 1
ATOM 637 C CA . TRP A 1 90 ? -10.778 -8.048 3.033 1.00 96.31 90 TRP A CA 1
ATOM 638 C C . TRP A 1 90 ? -10.664 -8.473 1.561 1.00 96.31 90 TRP A C 1
ATOM 640 O O . TRP A 1 90 ? -9.642 -8.248 0.916 1.00 96.31 90 TRP A O 1
ATOM 650 N N . ASN A 1 91 ? -11.715 -9.098 1.025 1.00 92.44 91 ASN A N 1
ATOM 651 C CA . ASN A 1 91 ? -11.761 -9.489 -0.383 1.00 92.44 91 ASN A CA 1
ATOM 652 C C . ASN A 1 91 ? -12.041 -8.257 -1.260 1.00 92.44 91 ASN A C 1
ATOM 654 O O . ASN A 1 91 ? -13.117 -7.694 -1.083 1.00 92.44 91 ASN A O 1
ATOM 658 N N . PRO A 1 92 ? -11.145 -7.835 -2.171 1.00 84.19 92 PRO A N 1
ATOM 659 C CA . PRO A 1 92 ? -11.341 -6.626 -2.970 1.00 84.19 92 PRO A CA 1
ATOM 660 C C . PRO A 1 92 ? -12.717 -6.592 -3.649 1.00 84.19 92 PRO A C 1
ATOM 662 O O . PRO A 1 92 ? -13.207 -7.632 -4.100 1.00 84.19 92 PRO A O 1
ATOM 665 N N . THR A 1 93 ? -13.342 -5.413 -3.732 1.00 81.12 93 THR A N 1
ATOM 666 C CA . THR A 1 93 ? -14.585 -5.266 -4.500 1.00 81.12 93 THR A CA 1
ATOM 667 C C . THR A 1 93 ? -14.316 -5.494 -5.987 1.00 81.12 93 THR A C 1
ATOM 669 O O . THR A 1 93 ? -13.179 -5.451 -6.461 1.00 81.12 93 THR A O 1
ATOM 672 N N . THR A 1 94 ? -15.376 -5.750 -6.755 1.00 79.25 94 THR A N 1
ATOM 673 C CA . THR A 1 94 ? -15.281 -5.796 -8.221 1.00 79.25 94 THR A CA 1
ATOM 674 C C . THR A 1 94 ? -1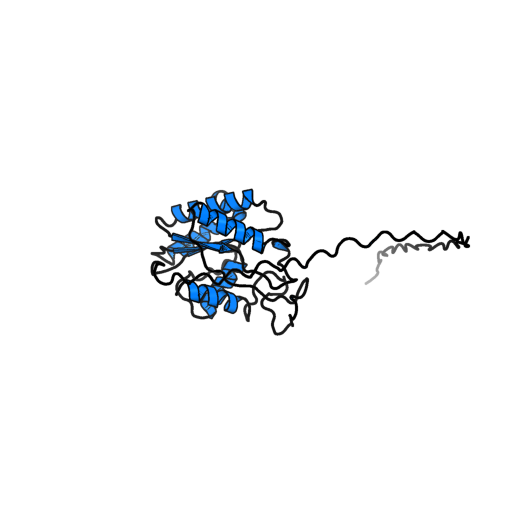4.982 -4.422 -8.826 1.00 79.25 94 THR A C 1
ATOM 676 O O . THR A 1 94 ? -14.589 -4.344 -9.991 1.00 79.25 94 THR A O 1
ATOM 679 N N . ASP A 1 95 ? -15.170 -3.342 -8.059 1.00 79.00 95 ASP A N 1
ATOM 680 C CA . ASP A 1 95 ? -14.798 -1.999 -8.475 1.00 79.00 95 ASP A CA 1
ATOM 681 C C . ASP A 1 95 ? -13.276 -1.826 -8.362 1.00 79.00 95 ASP A C 1
ATOM 683 O O . ASP A 1 95 ? -12.679 -1.803 -7.285 1.00 79.00 95 ASP A O 1
ATOM 687 N N . LYS A 1 96 ? -12.626 -1.679 -9.519 1.00 76.50 96 LYS A N 1
ATOM 688 C CA . LYS A 1 96 ? -11.169 -1.544 -9.612 1.00 76.50 96 LYS A CA 1
ATOM 689 C C . LYS A 1 96 ? -10.640 -0.222 -9.050 1.00 76.50 96 LYS A C 1
ATOM 691 O O . LYS A 1 96 ? -9.419 -0.068 -8.970 1.00 76.50 96 LYS A O 1
ATOM 696 N N . THR A 1 97 ? -11.509 0.720 -8.681 1.00 75.94 97 THR A N 1
ATOM 697 C CA . THR A 1 97 ? -11.101 1.939 -7.977 1.00 75.94 97 THR A CA 1
ATOM 698 C C . THR A 1 97 ? -10.592 1.613 -6.575 1.00 75.94 97 THR A C 1
ATOM 700 O O . THR A 1 97 ? -9.573 2.170 -6.165 1.00 75.94 97 THR A O 1
ATOM 703 N N . TYR A 1 98 ? -11.192 0.658 -5.859 1.00 85.00 98 TYR A N 1
ATOM 704 C CA . TYR A 1 98 ? -10.707 0.286 -4.533 1.00 85.00 98 TYR A CA 1
ATOM 705 C C . TYR A 1 98 ? -9.320 -0.360 -4.604 1.00 85.00 98 TYR A C 1
ATOM 707 O O . TYR A 1 98 ? -9.088 -1.336 -5.321 1.00 85.00 98 TYR A O 1
ATOM 715 N N . GLY A 1 99 ? -8.375 0.208 -3.854 1.00 78.88 99 GLY A N 1
ATOM 716 C CA . GLY A 1 99 ? -6.982 -0.226 -3.903 1.00 78.88 99 GLY A CA 1
ATOM 717 C C . GLY A 1 99 ? -6.308 0.099 -5.239 1.00 78.88 99 GLY A C 1
ATOM 718 O O . GLY A 1 99 ? -5.570 -0.732 -5.741 1.00 78.88 99 GLY A O 1
ATOM 719 N N . GLY A 1 100 ? -6.592 1.257 -5.849 1.00 83.94 100 GLY A N 1
ATOM 720 C CA . GLY A 1 100 ? -5.949 1.730 -7.087 1.00 83.94 100 GLY A CA 1
ATOM 721 C C . GLY A 1 100 ? -5.076 2.987 -6.936 1.00 83.94 100 GLY A C 1
ATOM 722 O O . GLY A 1 100 ? -4.436 3.406 -7.898 1.00 83.94 100 GLY A O 1
ATOM 723 N N . GLY A 1 101 ? -5.032 3.603 -5.751 1.00 90.50 101 GLY A N 1
ATOM 724 C CA . GLY A 1 101 ? -4.455 4.935 -5.543 1.00 90.50 101 GLY A CA 1
ATOM 725 C C . GLY A 1 101 ? -3.063 4.963 -4.901 1.00 90.50 101 GLY A C 1
ATOM 726 O O . GLY A 1 101 ? -2.740 4.161 -4.028 1.00 90.50 101 GLY A O 1
ATOM 727 N N . THR A 1 102 ? -2.254 5.959 -5.269 1.00 96.50 102 THR A N 1
ATOM 728 C CA . THR A 1 102 ? -1.083 6.384 -4.477 1.00 96.50 102 THR A CA 1
ATOM 729 C C . THR A 1 102 ? -1.535 7.068 -3.179 1.00 96.50 102 THR A C 1
ATOM 731 O O . THR A 1 102 ? -2.698 7.477 -3.083 1.00 96.50 102 THR A O 1
ATOM 734 N N . PRO A 1 103 ? -0.650 7.281 -2.186 1.00 97.94 103 PRO A N 1
ATOM 735 C CA . PRO A 1 103 ? -0.989 8.065 -0.998 1.00 97.94 103 PRO A CA 1
ATOM 736 C C . PRO A 1 103 ? -1.551 9.459 -1.319 1.00 97.94 103 PRO A C 1
ATOM 738 O O . PRO A 1 103 ? -2.461 9.932 -0.644 1.00 97.94 103 PRO A O 1
ATOM 741 N N . VAL A 1 104 ? -1.056 10.107 -2.380 1.00 97.94 104 VAL A N 1
ATOM 742 C CA . VAL A 1 104 ? -1.570 11.405 -2.849 1.00 97.94 104 VAL A CA 1
ATOM 743 C C . VAL A 1 104 ? -3.009 11.276 -3.355 1.00 97.94 104 VAL A C 1
ATOM 745 O O . VAL A 1 104 ? -3.851 12.114 -3.038 1.00 97.94 104 VAL A O 1
ATOM 748 N N . ALA A 1 105 ? -3.314 10.222 -4.115 1.00 96.31 105 ALA A N 1
ATOM 749 C CA . ALA A 1 105 ? -4.646 9.998 -4.668 1.00 96.31 105 ALA A CA 1
ATOM 750 C C . ALA A 1 105 ? -5.683 9.654 -3.580 1.00 96.31 105 ALA A C 1
ATOM 752 O O . ALA A 1 105 ? -6.795 10.183 -3.609 1.00 96.31 105 ALA A O 1
ATOM 753 N N . TRP A 1 106 ? -5.307 8.827 -2.598 1.00 97.44 106 TRP A N 1
ATOM 754 C CA . TRP A 1 106 ? -6.143 8.528 -1.429 1.00 97.44 106 TRP A CA 1
ATOM 755 C C . TRP A 1 106 ? -6.432 9.779 -0.597 1.00 97.44 106 TRP A C 1
ATOM 757 O O . TRP A 1 106 ? -7.586 10.043 -0.260 1.00 97.44 106 TRP A O 1
ATOM 767 N N . ALA A 1 107 ? -5.412 10.598 -0.334 1.00 98.00 107 ALA A N 1
ATOM 768 C CA . ALA A 1 107 ? -5.591 11.857 0.381 1.00 98.00 107 ALA A CA 1
ATOM 769 C C . ALA A 1 107 ? -6.479 12.844 -0.386 1.00 98.00 107 ALA A C 1
ATOM 771 O O . ALA A 1 107 ? -7.361 13.461 0.206 1.00 98.00 107 ALA A O 1
ATOM 772 N N . LYS A 1 108 ? -6.305 12.959 -1.709 1.00 97.00 108 LYS A N 1
ATOM 773 C CA . LYS A 1 108 ? -7.166 13.804 -2.547 1.00 97.00 108 LYS A CA 1
ATOM 774 C C . LYS A 1 108 ? -8.633 13.359 -2.485 1.00 97.00 108 LYS A C 1
ATOM 776 O O . LYS A 1 108 ? -9.522 14.201 -2.433 1.00 97.00 108 LYS A O 1
ATOM 781 N N . SER A 1 109 ? -8.887 12.052 -2.451 1.00 96.06 109 SER A N 1
ATOM 782 C CA . SER A 1 109 ? -10.244 11.492 -2.377 1.00 96.06 109 SER A CA 1
ATOM 783 C C . SER A 1 109 ? -10.993 11.849 -1.091 1.00 96.06 109 SER A C 1
ATOM 785 O O . SER A 1 109 ? -12.212 11.749 -1.071 1.00 96.06 109 SER A O 1
ATOM 787 N N . ILE A 1 110 ? -10.310 12.323 -0.039 1.00 96.81 110 ILE A N 1
ATOM 788 C CA . ILE A 1 110 ? -10.979 12.804 1.184 1.00 96.81 110 ILE A CA 1
ATOM 789 C C . ILE A 1 110 ? -11.889 14.005 0.875 1.00 96.81 110 ILE A C 1
ATOM 791 O O . ILE A 1 110 ? -12.954 14.138 1.471 1.00 96.81 110 ILE A O 1
ATOM 795 N N . SER A 1 111 ? -11.474 14.884 -0.043 1.00 95.56 111 SER A N 1
ATOM 796 C CA . SER A 1 111 ? -12.198 16.117 -0.379 1.00 95.56 111 SER A CA 1
ATOM 797 C C . SER A 1 111 ? -12.744 16.167 -1.808 1.00 95.56 111 SER A C 1
ATOM 799 O O . SER A 1 111 ? -13.530 17.060 -2.117 1.00 95.56 111 SER A O 1
ATOM 801 N N . ASP A 1 112 ? -12.352 15.234 -2.679 1.00 93.62 112 ASP A N 1
ATOM 802 C CA . ASP A 1 112 ? -12.835 15.137 -4.060 1.00 93.62 112 ASP A CA 1
ATOM 803 C C . ASP A 1 112 ? -13.846 13.983 -4.198 1.00 93.62 112 ASP A C 1
ATOM 805 O O . ASP A 1 112 ? -13.428 12.829 -4.335 1.00 93.62 112 ASP A O 1
ATOM 809 N N . PRO A 1 113 ? -15.165 14.264 -4.209 1.00 85.50 113 PRO A N 1
ATOM 810 C CA . PRO A 1 113 ? -16.203 13.232 -4.274 1.00 85.50 113 PRO A CA 1
ATOM 811 C C . PRO A 1 113 ? -16.237 12.478 -5.612 1.00 85.50 113 PRO A C 1
ATOM 813 O O . PRO A 1 113 ? -16.934 11.476 -5.738 1.00 85.50 113 PRO A O 1
ATOM 816 N N . ASN A 1 114 ? -15.491 12.926 -6.629 1.00 88.62 114 ASN A N 1
ATOM 817 C CA . ASN A 1 114 ? -15.367 12.179 -7.883 1.00 88.62 114 ASN A CA 1
ATOM 818 C C . ASN A 1 114 ? -14.398 10.994 -7.758 1.00 88.62 114 ASN A C 1
ATOM 820 O O . ASN A 1 114 ? -14.361 10.128 -8.635 1.00 88.62 114 ASN A O 1
ATOM 824 N N . LEU A 1 115 ? -13.600 10.948 -6.687 1.00 89.12 115 LEU A N 1
ATOM 825 C CA . LEU A 1 115 ? -12.713 9.836 -6.373 1.00 89.12 115 LEU A CA 1
ATOM 826 C C . LEU A 1 115 ? -13.386 8.931 -5.339 1.00 89.12 115 LEU A C 1
ATOM 828 O O . LEU A 1 115 ? -13.509 9.291 -4.173 1.00 89.12 115 LEU A O 1
ATOM 832 N N . LYS A 1 116 ? -13.766 7.724 -5.759 1.00 89.88 116 LYS A N 1
ATOM 833 C CA . LYS A 1 116 ? -14.583 6.786 -4.970 1.00 89.88 116 LYS A CA 1
ATOM 834 C C . LYS A 1 116 ? -13.809 5.915 -3.973 1.00 89.88 116 LYS A C 1
ATOM 836 O O . LYS A 1 116 ? -14.349 4.939 -3.461 1.00 89.88 116 LYS A O 1
ATOM 841 N N . TYR A 1 117 ? -12.541 6.222 -3.690 1.00 93.25 117 TYR A N 1
ATOM 842 C CA . TYR A 1 117 ? -11.706 5.344 -2.861 1.00 93.25 117 TYR A CA 1
ATOM 843 C C . TYR A 1 117 ? -12.279 5.146 -1.453 1.00 93.25 117 TYR A C 1
ATOM 845 O O . TYR A 1 117 ? -12.288 4.023 -0.946 1.00 93.25 117 TYR A O 1
ATOM 853 N N . TRP A 1 118 ? -12.783 6.218 -0.834 1.00 95.25 118 TRP A N 1
ATOM 854 C CA . TRP A 1 118 ? -13.369 6.150 0.505 1.00 95.25 118 TRP A CA 1
ATOM 855 C C . TRP A 1 118 ? -14.796 5.604 0.529 1.00 95.25 118 TRP A C 1
ATOM 857 O O . TRP A 1 118 ? -15.159 4.968 1.516 1.00 95.25 118 TRP A O 1
ATOM 867 N N . ASP A 1 119 ? -15.563 5.777 -0.549 1.00 93.25 119 ASP A N 1
ATOM 868 C CA . ASP A 1 119 ? -16.890 5.165 -0.684 1.00 93.25 119 ASP A CA 1
ATOM 869 C C . ASP A 1 119 ? -16.766 3.636 -0.702 1.00 93.25 119 ASP A C 1
ATOM 871 O O . ASP A 1 119 ? -17.420 2.934 0.072 1.00 93.25 119 ASP A O 1
ATOM 875 N N . GLU A 1 120 ? -15.849 3.112 -1.518 1.00 92.94 120 GLU A N 1
ATOM 876 C CA . GLU A 1 120 ? -15.573 1.675 -1.570 1.00 92.94 120 GLU A CA 1
ATOM 877 C C . GLU A 1 120 ? -14.938 1.164 -0.272 1.00 92.94 120 GLU A C 1
ATOM 879 O O . GLU A 1 120 ? -15.261 0.069 0.195 1.00 92.94 120 GLU A O 1
ATOM 884 N N . PHE A 1 121 ? -14.078 1.964 0.368 1.00 95.56 121 PHE A N 1
ATOM 885 C CA . PHE A 1 121 ? -13.564 1.636 1.697 1.00 95.56 121 PHE A CA 1
ATOM 886 C C . PHE A 1 121 ? -14.701 1.462 2.711 1.00 95.56 121 PHE A C 1
ATOM 888 O O . PHE A 1 121 ? -14.669 0.521 3.504 1.00 95.56 121 PHE A O 1
ATOM 895 N N . ASP A 1 122 ? -15.712 2.332 2.692 1.00 95.44 122 ASP A N 1
ATOM 896 C CA . ASP A 1 122 ? -16.850 2.251 3.610 1.00 95.44 122 ASP A CA 1
ATOM 897 C C . ASP A 1 122 ? -17.721 1.021 3.337 1.00 95.44 122 ASP A C 1
ATOM 899 O O . ASP A 1 122 ? -18.130 0.340 4.285 1.00 95.44 122 ASP A O 1
ATOM 903 N N . VAL A 1 123 ? -17.946 0.678 2.063 1.00 94.19 123 VAL A N 1
ATOM 904 C CA . VAL A 1 123 ? -18.607 -0.579 1.666 1.00 94.19 123 VAL A CA 1
ATOM 905 C C . VAL A 1 123 ? -17.852 -1.780 2.238 1.00 94.19 123 VAL A C 1
ATOM 907 O O . VAL A 1 123 ? -18.450 -2.655 2.873 1.00 94.19 123 VAL A O 1
ATOM 910 N N . MET A 1 124 ? -16.531 -1.792 2.081 1.00 94.62 124 MET A N 1
ATOM 911 C CA . MET A 1 124 ? -15.668 -2.875 2.539 1.00 94.62 124 MET A CA 1
ATOM 912 C C . MET A 1 124 ? -15.604 -2.991 4.059 1.00 94.62 124 MET A C 1
ATOM 914 O O . MET A 1 124 ? -15.740 -4.091 4.600 1.00 94.62 124 MET A O 1
ATOM 918 N N . ASN A 1 125 ? -15.466 -1.868 4.759 1.00 96.06 125 ASN A N 1
ATOM 919 C CA . ASN A 1 125 ? -15.457 -1.823 6.216 1.00 96.06 125 ASN A CA 1
ATOM 920 C C . ASN A 1 125 ? -16.795 -2.310 6.793 1.00 96.06 125 ASN A C 1
ATOM 922 O O . ASN A 1 125 ? -16.820 -3.109 7.730 1.00 96.06 125 ASN A O 1
ATOM 926 N N . LYS A 1 126 ? -17.918 -1.901 6.188 1.00 95.75 126 LYS A N 1
ATOM 927 C CA . LYS A 1 126 ? -19.258 -2.358 6.582 1.00 95.75 126 LYS A CA 1
ATOM 928 C C . LYS A 1 126 ? -19.446 -3.861 6.362 1.00 95.75 126 LYS A C 1
ATOM 930 O O . LYS A 1 126 ? -20.064 -4.519 7.196 1.00 95.75 126 LYS A O 1
ATOM 935 N N . ALA A 1 127 ? -18.915 -4.404 5.267 1.00 94.81 127 ALA A N 1
ATOM 936 C CA . ALA A 1 127 ? -18.984 -5.833 4.963 1.00 94.81 127 ALA A CA 1
ATOM 937 C C . ALA A 1 127 ? -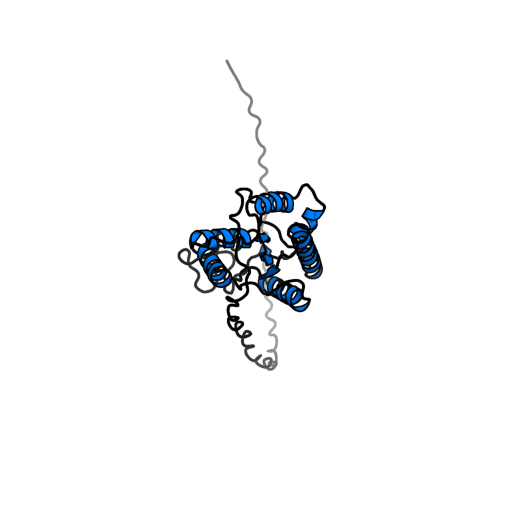18.076 -6.696 5.861 1.00 94.81 127 ALA A C 1
ATOM 939 O O . ALA A 1 127 ? -18.274 -7.907 5.949 1.00 94.81 127 ALA A O 1
ATOM 940 N N . ASN A 1 128 ? -17.095 -6.092 6.538 1.00 95.56 128 ASN A N 1
ATOM 941 C CA . ASN A 1 128 ? -16.096 -6.788 7.347 1.00 95.56 128 ASN A CA 1
ATOM 942 C C . ASN A 1 128 ? -16.010 -6.191 8.768 1.00 95.56 128 ASN A C 1
ATOM 944 O O . ASN A 1 128 ? -14.972 -5.632 9.147 1.00 95.56 128 ASN A O 1
ATOM 948 N N . PRO A 1 129 ? -17.083 -6.299 9.575 1.00 94.19 129 PRO A N 1
ATOM 949 C CA . PRO A 1 129 ? -17.135 -5.677 10.891 1.00 94.19 129 PRO A CA 1
ATOM 950 C C . PRO A 1 129 ? -16.056 -6.229 11.829 1.00 94.19 129 PRO A C 1
ATOM 952 O O . PRO A 1 129 ? -15.674 -7.398 11.771 1.00 94.19 129 PRO A O 1
ATOM 955 N N . GLY A 1 130 ? -15.587 -5.378 12.743 1.00 93.62 130 GLY A N 1
ATOM 956 C CA . GLY A 1 130 ? -14.613 -5.769 13.764 1.00 93.62 130 GLY A CA 1
ATOM 957 C C . GLY A 1 130 ? -13.153 -5.721 13.312 1.00 93.62 130 GLY A C 1
ATOM 958 O O . GLY A 1 130 ? -12.290 -6.184 14.054 1.00 93.62 130 GLY A O 1
ATOM 959 N N . ALA A 1 131 ? -12.849 -5.135 12.150 1.00 96.56 131 ALA A N 1
ATOM 960 C CA . ALA A 1 131 ? -11.469 -4.897 11.744 1.00 96.56 131 ALA A CA 1
ATOM 961 C C . ALA A 1 131 ? -10.723 -4.038 12.785 1.00 96.56 131 ALA A C 1
ATOM 963 O O . ALA A 1 131 ? -11.137 -2.929 13.127 1.00 96.56 131 ALA A O 1
ATOM 964 N N . LYS A 1 132 ? -9.607 -4.563 13.302 1.00 96.75 132 LYS A N 1
ATOM 965 C CA . LYS A 1 132 ? -8.682 -3.861 14.220 1.00 96.75 132 LYS A CA 1
ATOM 966 C C . LYS A 1 132 ? -7.285 -3.700 13.637 1.00 96.75 132 LYS A C 1
ATOM 968 O O . LYS A 1 132 ? -6.398 -3.125 14.267 1.00 96.75 132 LYS A O 1
ATOM 973 N N . THR A 1 133 ? -7.081 -4.199 12.428 1.00 98.31 133 THR A N 1
ATOM 974 C CA . THR A 1 133 ? -5.813 -4.152 11.712 1.00 98.31 133 THR A CA 1
ATOM 975 C C . THR A 1 133 ? -6.067 -3.695 10.289 1.00 98.31 133 THR A C 1
ATOM 977 O O . THR A 1 133 ? -7.059 -4.092 9.679 1.00 98.31 133 THR A O 1
ATOM 980 N N . LEU A 1 134 ? -5.170 -2.865 9.769 1.00 98.50 134 LEU A N 1
ATOM 981 C CA . LEU A 1 134 ? -5.169 -2.454 8.376 1.00 98.50 134 LEU A CA 1
ATOM 982 C C . LEU A 1 134 ? -3.756 -2.533 7.805 1.00 98.50 134 LEU A C 1
ATOM 984 O O . LEU A 1 134 ? -2.795 -2.135 8.461 1.00 98.50 134 LEU A O 1
ATOM 988 N N . TRP A 1 135 ? -3.644 -3.031 6.580 1.00 98.44 135 TRP A N 1
ATOM 989 C CA . TRP A 1 135 ? -2.417 -3.026 5.798 1.00 98.44 135 TRP A CA 1
ATOM 990 C C . TRP A 1 135 ? -2.444 -1.905 4.754 1.00 98.44 135 TRP A C 1
ATOM 992 O O . TRP A 1 135 ? -3.345 -1.830 3.924 1.00 98.44 135 TRP A O 1
ATOM 1002 N N . MET A 1 136 ? -1.459 -1.017 4.789 1.00 98.44 136 MET A N 1
ATOM 1003 C CA . MET A 1 136 ? -1.290 0.051 3.812 1.00 98.44 136 MET A CA 1
ATOM 1004 C C . MET A 1 136 ? -0.055 -0.233 2.959 1.00 98.44 136 MET A C 1
ATOM 1006 O O . MET A 1 136 ? 1.072 -0.176 3.450 1.00 98.44 136 MET A O 1
ATOM 1010 N N . GLY A 1 137 ? -0.266 -0.503 1.675 1.00 97.38 137 GLY A N 1
ATOM 1011 C CA . GLY A 1 137 ? 0.822 -0.638 0.712 1.00 97.38 137 GLY A CA 1
ATOM 1012 C C . GLY A 1 137 ? 1.116 0.688 0.009 1.00 97.38 137 GLY A C 1
ATOM 1013 O O . GLY A 1 137 ? 0.220 1.329 -0.546 1.00 97.38 137 GLY A O 1
ATOM 1014 N N . LEU A 1 138 ? 2.375 1.119 0.055 1.00 97.38 138 LEU A N 1
ATOM 1015 C CA . LEU A 1 138 ? 2.815 2.437 -0.396 1.00 97.38 138 LEU A CA 1
ATOM 1016 C C . LEU A 1 138 ? 3.382 2.371 -1.810 1.00 97.38 138 LEU A C 1
ATOM 1018 O O . LEU A 1 138 ? 4.526 1.982 -2.016 1.00 97.38 138 LEU A O 1
ATOM 1022 N N . CYS A 1 139 ? 2.598 2.823 -2.781 1.00 91.75 139 CYS A N 1
ATOM 1023 C CA . CYS A 1 139 ? 3.042 2.962 -4.164 1.00 91.75 139 CYS A CA 1
ATOM 1024 C C . CYS A 1 139 ? 3.167 4.435 -4.525 1.00 91.75 139 CYS A C 1
ATOM 1026 O O . CYS A 1 139 ? 2.284 5.225 -4.191 1.00 91.75 139 CYS A O 1
ATOM 1028 N N . LEU A 1 140 ? 4.235 4.792 -5.231 1.00 95.69 140 LEU A N 1
ATOM 1029 C CA . LEU A 1 140 ? 4.539 6.172 -5.595 1.00 95.69 140 LEU A CA 1
ATOM 1030 C C . LEU A 1 140 ? 4.633 6.306 -7.106 1.00 95.69 140 LEU A C 1
ATOM 1032 O O . LEU A 1 140 ? 5.140 5.406 -7.776 1.00 95.69 140 LEU A O 1
ATOM 1036 N N . ARG A 1 141 ? 4.206 7.446 -7.644 1.00 95.44 141 ARG A N 1
ATOM 1037 C CA . ARG A 1 141 ? 4.489 7.797 -9.040 1.00 95.44 141 ARG A CA 1
ATOM 1038 C C . ARG A 1 141 ? 5.777 8.603 -9.140 1.00 95.44 141 ARG A C 1
ATOM 1040 O O . ARG A 1 141 ? 6.124 9.375 -8.245 1.00 95.44 141 ARG A O 1
ATOM 1047 N N . ALA A 1 142 ? 6.448 8.495 -10.285 1.00 95.50 142 ALA A N 1
ATOM 1048 C CA . ALA A 1 142 ? 7.649 9.279 -10.571 1.00 95.50 142 ALA A CA 1
ATOM 1049 C C . ALA A 1 142 ? 7.405 10.799 -10.472 1.00 95.50 142 ALA A C 1
ATOM 1051 O O . ALA A 1 142 ? 8.291 11.544 -10.072 1.00 95.50 142 ALA A O 1
ATOM 1052 N N . VAL A 1 143 ? 6.189 11.245 -10.805 1.00 96.44 143 VAL A N 1
ATOM 1053 C CA . VAL A 1 143 ? 5.791 12.664 -10.816 1.00 96.44 143 VAL A CA 1
ATOM 1054 C C . VAL A 1 143 ? 5.422 13.225 -9.439 1.00 96.44 143 VAL A C 1
ATOM 1056 O O . VAL A 1 143 ? 5.280 14.434 -9.288 1.00 96.44 143 VAL A O 1
ATOM 1059 N N . GLU A 1 144 ? 5.220 12.371 -8.438 1.00 97.31 144 GLU A N 1
ATOM 1060 C CA . GLU A 1 144 ? 4.863 12.800 -7.085 1.00 97.31 144 GLU A CA 1
ATOM 1061 C C . GLU A 1 144 ? 6.139 13.080 -6.297 1.00 97.31 144 GLU A C 1
ATOM 1063 O O . GLU A 1 144 ? 7.060 12.266 -6.308 1.00 97.31 144 GLU A O 1
ATOM 1068 N N . SER A 1 145 ? 6.209 14.202 -5.580 1.00 97.75 145 SER A N 1
ATOM 1069 C CA . SER A 1 145 ? 7.344 14.474 -4.693 1.00 97.75 145 SER A CA 1
ATOM 1070 C C . SER A 1 145 ? 7.281 13.615 -3.426 1.00 97.75 145 SER A C 1
ATOM 1072 O O . SER A 1 145 ? 6.206 13.178 -3.002 1.00 97.75 145 SER A O 1
ATOM 1074 N N . ASP A 1 146 ? 8.428 13.402 -2.777 1.00 97.62 146 ASP A N 1
ATOM 1075 C CA . ASP A 1 146 ? 8.490 12.656 -1.510 1.00 97.62 146 ASP A CA 1
ATOM 1076 C C . ASP A 1 146 ? 7.663 13.332 -0.412 1.00 97.62 146 ASP A C 1
ATOM 1078 O O . ASP A 1 146 ? 6.966 12.661 0.349 1.00 97.62 146 ASP A O 1
ATOM 1082 N N . GLN A 1 147 ? 7.668 14.668 -0.364 1.00 98.31 147 GLN A N 1
ATOM 1083 C CA . GLN A 1 147 ? 6.889 15.414 0.621 1.00 98.31 147 GLN A CA 1
ATOM 1084 C C . GLN A 1 147 ? 5.380 15.318 0.361 1.00 98.31 147 GLN A C 1
ATOM 1086 O O . GLN A 1 147 ? 4.617 15.142 1.309 1.00 98.31 147 GLN A O 1
ATOM 1091 N N . ALA A 1 148 ? 4.937 15.389 -0.901 1.00 98.50 148 ALA A N 1
ATOM 1092 C CA . ALA A 1 148 ? 3.526 15.191 -1.239 1.00 98.50 148 ALA A CA 1
ATOM 1093 C C . ALA A 1 148 ? 3.072 13.765 -0.898 1.00 98.50 148 ALA A C 1
ATOM 1095 O O . ALA A 1 148 ? 2.006 13.577 -0.317 1.00 98.50 148 ALA A O 1
ATOM 1096 N N . SER A 1 149 ? 3.918 12.776 -1.190 1.00 98.50 149 SER A N 1
ATOM 1097 C CA . SER A 1 149 ? 3.669 11.368 -0.874 1.00 98.50 149 SER A CA 1
ATOM 1098 C C . SER A 1 149 ? 3.559 11.129 0.631 1.00 98.50 149 SER A C 1
ATOM 1100 O O . SER A 1 149 ? 2.641 10.448 1.083 1.00 98.50 149 SER A O 1
ATOM 1102 N N . TYR A 1 150 ? 4.449 11.736 1.418 1.00 98.75 150 TYR A N 1
ATOM 1103 C CA . TYR A 1 150 ? 4.395 11.677 2.875 1.00 98.75 150 TYR A CA 1
ATOM 1104 C C . TYR A 1 150 ? 3.135 12.345 3.437 1.00 98.75 150 TYR A C 1
ATOM 1106 O O . TYR A 1 150 ? 2.419 11.720 4.217 1.00 98.75 150 TYR A O 1
ATOM 1114 N N . ASN A 1 151 ? 2.816 13.568 2.999 1.00 98.75 151 ASN A N 1
ATOM 1115 C CA . ASN A 1 151 ? 1.598 14.262 3.428 1.00 98.75 151 ASN A CA 1
ATOM 1116 C C . ASN A 1 151 ? 0.345 13.443 3.083 1.00 98.75 151 ASN A C 1
ATOM 1118 O O . ASN A 1 151 ? -0.555 13.307 3.910 1.00 98.75 151 ASN A O 1
ATOM 1122 N N . GLY A 1 152 ? 0.313 12.853 1.884 1.00 98.69 152 GLY A N 1
ATOM 1123 C CA . GLY A 1 152 ? -0.778 11.988 1.452 1.00 98.69 152 GLY A CA 1
ATOM 1124 C C . GLY A 1 152 ? -0.900 10.718 2.297 1.00 98.69 152 GLY A C 1
ATOM 1125 O O . GLY A 1 152 ? -2.002 10.326 2.678 1.00 98.69 152 GLY A O 1
ATOM 1126 N N . ALA A 1 153 ? 0.225 10.098 2.662 1.00 98.81 153 ALA A N 1
ATOM 1127 C CA . ALA A 1 153 ? 0.229 8.912 3.513 1.00 98.81 153 ALA A CA 1
ATOM 1128 C C . ALA A 1 153 ? -0.269 9.218 4.930 1.00 98.81 153 ALA A C 1
ATOM 1130 O O . ALA A 1 153 ? -1.083 8.463 5.459 1.00 98.81 153 ALA A O 1
ATOM 1131 N N . VAL A 1 154 ? 0.157 10.341 5.519 1.00 98.88 154 VAL A N 1
ATOM 1132 C CA . VAL A 1 154 ? -0.336 10.794 6.830 1.00 98.88 154 VAL A CA 1
ATOM 1133 C C . VAL A 1 154 ? -1.842 11.054 6.782 1.00 98.88 154 VAL A C 1
ATOM 1135 O O . VAL A 1 154 ? -2.565 10.509 7.610 1.00 98.88 154 VAL A O 1
ATOM 1138 N N . ALA A 1 155 ? -2.332 11.790 5.779 1.00 98.81 155 ALA A N 1
ATOM 1139 C CA . ALA A 1 155 ? -3.765 12.048 5.624 1.00 98.81 155 ALA A CA 1
ATOM 1140 C C . ALA A 1 155 ? -4.577 10.752 5.438 1.00 98.81 155 ALA A C 1
ATOM 1142 O O . ALA A 1 155 ? -5.638 10.594 6.036 1.00 98.81 155 ALA A O 1
ATOM 1143 N N . THR A 1 156 ? -4.055 9.792 4.668 1.00 98.69 156 THR A N 1
ATOM 1144 C CA . THR A 1 156 ? -4.685 8.473 4.485 1.00 98.69 156 THR A CA 1
ATOM 1145 C C . THR A 1 156 ? -4.745 7.691 5.803 1.00 98.69 156 THR A C 1
ATOM 1147 O O . THR A 1 156 ? -5.774 7.102 6.126 1.00 98.69 156 THR A O 1
ATOM 1150 N N . ILE A 1 157 ? -3.663 7.701 6.588 1.00 98.81 157 ILE A N 1
ATOM 1151 C CA . ILE A 1 157 ? -3.595 7.064 7.913 1.00 98.81 157 ILE A CA 1
ATOM 1152 C C . ILE A 1 157 ? -4.603 7.685 8.882 1.00 98.81 157 ILE A C 1
ATOM 1154 O O . ILE A 1 157 ? -5.294 6.954 9.598 1.00 98.81 157 ILE A O 1
ATOM 1158 N N . ASP A 1 158 ? -4.681 9.012 8.921 1.00 98.75 158 ASP A N 1
ATOM 1159 C CA . ASP A 1 158 ? -5.582 9.728 9.822 1.00 98.75 158 ASP A CA 1
ATOM 1160 C C . ASP A 1 158 ? -7.048 9.463 9.446 1.00 98.75 158 ASP A C 1
ATOM 1162 O O . ASP A 1 158 ? -7.871 9.193 10.324 1.00 98.75 158 ASP A O 1
ATOM 1166 N N . GLU A 1 159 ? -7.362 9.407 8.150 1.00 98.50 159 GLU A N 1
ATOM 1167 C CA . GLU A 1 159 ? -8.706 9.078 7.671 1.00 98.50 159 GLU A CA 1
ATOM 1168 C C . GLU A 1 159 ? -9.098 7.622 7.962 1.00 98.50 159 GLU A C 1
ATOM 1170 O O . GLU A 1 159 ? -10.209 7.351 8.431 1.00 98.50 159 GLU A O 1
ATOM 1175 N N . VAL A 1 160 ? -8.168 6.676 7.797 1.00 98.56 160 VAL A N 1
ATOM 1176 C CA . VAL A 1 160 ? -8.367 5.285 8.232 1.00 98.56 160 VAL A CA 1
ATOM 1177 C C . VAL A 1 160 ? -8.670 5.222 9.731 1.00 98.56 160 VAL A C 1
ATOM 1179 O O . VAL A 1 160 ? -9.610 4.537 10.134 1.00 98.56 160 VAL A O 1
ATOM 1182 N N . LYS A 1 161 ? -7.912 5.939 10.570 1.00 98.50 161 LYS A N 1
ATOM 1183 C CA . LYS A 1 161 ? -8.135 5.970 12.028 1.00 98.50 161 LYS A CA 1
ATOM 1184 C C . LYS A 1 161 ? -9.472 6.609 12.396 1.00 98.50 161 LYS A C 1
ATOM 1186 O O . LYS A 1 161 ? -10.098 6.172 13.362 1.00 98.50 161 LYS A O 1
ATOM 1191 N N . ARG A 1 162 ? -9.927 7.602 11.627 1.00 98.25 162 ARG A N 1
ATOM 1192 C CA . ARG A 1 162 ? -11.251 8.216 11.788 1.00 98.25 162 ARG A CA 1
ATOM 1193 C C . ARG A 1 162 ? -12.371 7.217 11.486 1.00 98.25 162 ARG A C 1
ATOM 1195 O O . ARG A 1 162 ? -13.334 7.142 12.246 1.00 98.25 162 ARG A O 1
ATOM 1202 N N . LYS A 1 163 ? -12.246 6.448 10.400 1.00 97.56 163 LYS A N 1
ATOM 1203 C CA . LYS A 1 163 ? -13.252 5.462 9.958 1.00 97.56 163 LYS A CA 1
ATOM 1204 C C . LYS A 1 163 ? -13.216 4.149 10.750 1.00 97.56 163 LYS A C 1
ATOM 1206 O O . LYS A 1 163 ? -14.249 3.498 10.894 1.00 97.56 163 LYS A O 1
ATOM 1211 N N . ILE A 1 164 ? -12.054 3.763 11.281 1.00 97.75 164 ILE A N 1
ATOM 1212 C CA . ILE A 1 164 ? -11.864 2.567 12.113 1.00 97.75 164 ILE A CA 1
ATOM 1213 C C . ILE A 1 164 ? -11.141 2.957 13.416 1.00 97.75 164 ILE A C 1
ATOM 1215 O O . ILE A 1 164 ? -9.920 2.799 13.534 1.00 97.75 164 ILE A O 1
ATOM 1219 N N . PRO A 1 165 ? -11.873 3.450 14.431 1.00 96.75 165 PRO A N 1
ATOM 1220 C CA . PRO A 1 165 ? -11.271 3.845 15.700 1.00 96.75 165 PRO A CA 1
ATOM 1221 C C . PRO A 1 165 ? -10.489 2.704 16.372 1.00 96.75 165 PRO A C 1
ATOM 1223 O O . PRO A 1 165 ? -10.988 1.585 16.546 1.00 96.75 165 PRO A O 1
ATOM 1226 N N . GLY A 1 166 ? -9.248 2.999 16.769 1.00 95.50 166 GLY A N 1
ATOM 1227 C CA . GLY A 1 166 ? -8.340 2.047 17.423 1.00 95.50 166 GLY A CA 1
ATOM 1228 C C . GLY A 1 166 ? -7.645 1.055 16.482 1.00 95.50 166 GLY A C 1
ATOM 1229 O O . GLY A 1 166 ? -7.034 0.099 16.958 1.00 95.50 166 GLY A O 1
ATOM 1230 N N . VAL A 1 167 ? -7.732 1.247 15.162 1.00 98.06 167 VAL A N 1
ATOM 1231 C CA . VAL A 1 167 ? -7.035 0.401 14.184 1.00 98.06 167 VAL A CA 1
ATOM 1232 C C . VAL A 1 167 ? -5.513 0.480 14.333 1.00 98.06 167 VAL A C 1
ATOM 1234 O O . VAL A 1 167 ? -4.924 1.557 14.446 1.00 98.06 167 VAL A O 1
ATO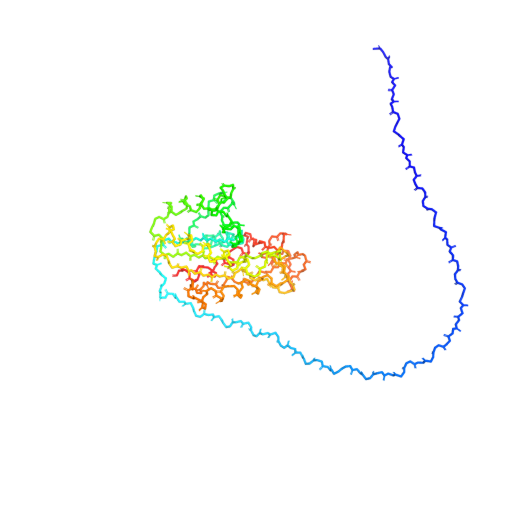M 1237 N N . THR A 1 168 ? -4.858 -0.680 14.289 1.00 98.12 168 THR A N 1
ATOM 1238 C CA . THR A 1 168 ? -3.407 -0.776 14.105 1.00 98.12 168 THR A CA 1
ATOM 1239 C C . THR A 1 168 ? -3.095 -0.822 12.614 1.00 98.12 168 THR A C 1
ATOM 1241 O O . THR A 1 168 ? -3.547 -1.729 11.918 1.00 98.12 168 THR A O 1
ATOM 1244 N N . ILE A 1 169 ? -2.306 0.134 12.128 1.00 98.62 169 ILE A N 1
ATOM 1245 C CA . ILE A 1 169 ? -1.916 0.207 10.717 1.00 98.62 169 ILE A CA 1
ATOM 1246 C C . ILE A 1 169 ? -0.507 -0.359 10.551 1.00 98.62 169 ILE A C 1
ATOM 1248 O O . ILE A 1 169 ? 0.412 0.063 11.253 1.00 98.62 169 ILE A O 1
ATOM 1252 N N . TYR A 1 170 ? -0.352 -1.286 9.611 1.00 98.62 170 TYR A N 1
ATOM 1253 C CA . TYR A 1 170 ? 0.916 -1.838 9.145 1.00 98.62 170 TYR A CA 1
ATOM 1254 C C . TYR A 1 170 ? 1.221 -1.266 7.763 1.00 98.62 170 TYR A C 1
ATOM 1256 O O . TYR A 1 170 ? 0.365 -1.339 6.884 1.00 98.62 170 TYR A O 1
ATOM 1264 N N . VAL A 1 171 ? 2.410 -0.701 7.561 1.00 98.69 171 VAL A N 1
ATOM 1265 C CA . VAL A 1 171 ? 2.815 -0.104 6.279 1.00 98.69 171 VAL A CA 1
ATOM 1266 C C . VAL A 1 171 ? 3.899 -0.925 5.596 1.00 98.69 171 VAL A C 1
ATOM 1268 O O . VAL A 1 171 ? 4.882 -1.303 6.229 1.00 98.69 171 VAL A O 1
ATOM 1271 N N . SER A 1 172 ? 3.736 -1.146 4.297 1.00 98.31 172 SER A N 1
ATOM 1272 C CA . SER A 1 172 ? 4.732 -1.783 3.433 1.00 98.31 172 SER A CA 1
ATOM 1273 C C . SER A 1 172 ? 5.082 -0.860 2.278 1.00 98.31 172 SER A C 1
ATOM 1275 O O . SER A 1 172 ? 4.233 -0.095 1.815 1.00 98.31 172 SER A O 1
ATOM 1277 N N . ALA A 1 173 ? 6.311 -0.955 1.780 1.00 97.38 173 ALA A N 1
ATOM 1278 C CA . ALA A 1 173 ? 6.626 -0.434 0.459 1.00 97.38 173 ALA A CA 1
ATOM 1279 C C . ALA A 1 173 ? 5.843 -1.198 -0.626 1.00 97.38 173 ALA A C 1
ATOM 1281 O O . ALA A 1 173 ? 5.305 -2.281 -0.382 1.00 97.38 173 ALA A O 1
ATOM 1282 N N . LEU A 1 174 ? 5.786 -0.630 -1.831 1.00 94.69 174 LEU A N 1
ATOM 1283 C CA . LEU A 1 174 ? 5.485 -1.387 -3.043 1.00 94.69 174 LEU A CA 1
ATOM 1284 C C . LEU A 1 174 ? 6.450 -2.580 -3.151 1.00 94.69 174 LEU A C 1
ATOM 1286 O O . LEU A 1 174 ? 7.600 -2.466 -2.729 1.00 94.69 174 LEU A O 1
ATOM 1290 N N . ASN A 1 175 ? 5.994 -3.684 -3.750 1.00 95.12 175 ASN A N 1
ATOM 1291 C CA . ASN A 1 175 ? 6.877 -4.780 -4.147 1.00 95.12 175 ASN A CA 1
ATOM 1292 C C . ASN A 1 175 ? 8.104 -4.252 -4.915 1.00 95.12 175 ASN A C 1
ATOM 1294 O O . ASN A 1 175 ? 8.016 -3.255 -5.644 1.00 95.12 175 ASN A O 1
ATOM 1298 N N . GLY A 1 176 ? 9.240 -4.924 -4.785 1.00 93.38 176 GLY A N 1
ATOM 1299 C CA . GLY A 1 176 ? 10.396 -4.598 -5.607 1.00 93.38 176 GLY A CA 1
ATOM 1300 C C . GLY A 1 176 ? 10.327 -5.258 -6.980 1.00 93.38 176 GLY A C 1
ATOM 1301 O O . GLY A 1 176 ? 9.335 -5.892 -7.366 1.00 93.38 176 GLY A O 1
ATOM 1302 N N . PHE A 1 177 ? 11.408 -5.086 -7.729 1.00 91.25 177 PHE A N 1
ATOM 1303 C CA . PHE A 1 177 ? 11.600 -5.647 -9.058 1.00 91.25 177 PHE A CA 1
ATOM 1304 C C . PHE A 1 177 ? 13.040 -6.133 -9.165 1.00 91.25 177 PHE A C 1
ATOM 1306 O O . PHE A 1 177 ? 13.958 -5.458 -8.698 1.00 91.25 177 PHE A O 1
ATOM 1313 N N . VAL A 1 178 ? 13.233 -7.305 -9.762 1.00 89.81 178 VAL A N 1
ATOM 1314 C CA . VAL A 1 178 ? 14.572 -7.860 -9.962 1.00 89.81 178 VAL A CA 1
ATOM 1315 C C . VAL A 1 178 ? 15.313 -7.025 -11.007 1.00 89.81 178 VAL A C 1
ATOM 1317 O O . VAL A 1 178 ? 14.802 -6.782 -12.101 1.00 89.81 178 VAL A O 1
ATOM 1320 N N . GLU A 1 179 ? 16.536 -6.606 -10.687 1.00 85.25 179 GLU A N 1
ATOM 1321 C CA . GLU A 1 179 ? 17.358 -5.807 -11.597 1.00 85.25 179 GLU A CA 1
ATOM 1322 C C . GLU A 1 179 ? 17.636 -6.520 -12.940 1.00 85.25 179 GLU A C 1
ATOM 1324 O O . GLU A 1 179 ? 17.747 -7.752 -13.006 1.00 85.25 179 GLU A O 1
ATOM 1329 N N . PRO A 1 180 ? 17.806 -5.762 -14.040 1.00 83.88 180 PRO A N 1
ATOM 1330 C CA . PRO A 1 180 ? 17.769 -4.294 -14.152 1.00 83.88 180 PRO A CA 1
ATOM 1331 C C . PRO A 1 180 ? 16.360 -3.680 -14.236 1.00 83.88 180 PRO A C 1
ATOM 1333 O O . PRO A 1 180 ? 16.238 -2.475 -14.473 1.00 83.88 180 PRO A O 1
ATOM 1336 N N . HIS A 1 181 ? 15.303 -4.480 -14.087 1.00 87.00 181 HIS A N 1
ATOM 1337 C CA . HIS A 1 181 ? 13.938 -4.014 -14.292 1.00 87.00 181 HIS A CA 1
ATOM 1338 C C . HIS A 1 181 ? 13.427 -3.142 -13.143 1.00 87.00 181 HIS A C 1
ATOM 1340 O O . HIS A 1 181 ? 13.693 -3.404 -11.973 1.00 87.00 181 HIS A O 1
ATOM 1346 N N . VAL A 1 182 ? 12.612 -2.145 -13.486 1.00 88.06 182 VAL A N 1
ATOM 1347 C CA . VAL A 1 182 ? 11.836 -1.319 -12.554 1.00 88.06 182 VAL A CA 1
ATOM 1348 C C . VAL A 1 182 ? 10.536 -0.883 -13.227 1.00 88.06 182 VAL A C 1
ATOM 1350 O O . VAL A 1 182 ? 10.519 -0.561 -14.414 1.00 88.06 182 VAL A O 1
ATOM 1353 N N . CYS A 1 183 ? 9.440 -0.797 -12.470 1.00 90.19 183 CYS A N 1
ATOM 1354 C CA . CYS A 1 183 ? 8.188 -0.260 -13.003 1.00 90.19 183 CYS A CA 1
ATOM 1355 C C . CYS A 1 183 ? 8.338 1.217 -13.415 1.00 90.19 183 CYS A C 1
ATOM 1357 O O . CYS A 1 183 ? 8.515 2.106 -12.568 1.00 90.19 183 CYS A O 1
ATOM 1359 N N . GLY A 1 184 ? 8.180 1.493 -14.715 1.00 89.38 184 GLY A N 1
ATOM 1360 C CA . GLY A 1 184 ? 8.359 2.826 -15.300 1.00 89.38 184 GLY A CA 1
ATOM 1361 C C . GLY A 1 184 ? 7.439 3.903 -14.712 1.00 89.38 184 GLY A C 1
ATOM 1362 O O . GLY A 1 184 ? 7.844 5.058 -14.589 1.00 89.38 184 GLY A O 1
ATOM 1363 N N . ILE A 1 185 ? 6.238 3.529 -14.250 1.00 91.00 185 ILE A N 1
ATOM 1364 C CA . ILE A 1 185 ? 5.275 4.450 -13.611 1.00 91.00 185 ILE A CA 1
ATOM 1365 C C . ILE A 1 185 ? 5.843 5.045 -12.313 1.00 91.00 185 ILE A C 1
ATOM 1367 O O . ILE A 1 185 ? 5.615 6.218 -11.994 1.00 91.00 185 ILE A O 1
ATOM 1371 N N . THR A 1 186 ? 6.587 4.236 -11.561 1.00 91.38 186 THR A N 1
ATOM 1372 C CA . THR A 1 186 ? 7.163 4.633 -10.269 1.00 91.38 186 THR A CA 1
ATOM 1373 C C . THR A 1 186 ? 8.504 5.354 -10.413 1.00 91.38 186 THR A C 1
ATOM 1375 O O . THR A 1 186 ? 8.933 6.074 -9.507 1.00 91.38 186 THR A O 1
ATOM 1378 N N . GLY A 1 187 ? 9.128 5.222 -11.587 1.00 90.44 187 GLY A N 1
ATOM 1379 C CA . GLY A 1 187 ? 10.474 5.699 -11.875 1.00 90.44 187 GLY A CA 1
ATOM 1380 C C . GLY A 1 187 ? 11.553 4.790 -11.282 1.00 90.44 187 GLY A C 1
ATOM 1381 O O . GLY A 1 187 ? 11.280 3.928 -10.451 1.00 90.44 187 GLY A O 1
ATOM 1382 N N . LYS A 1 188 ? 12.810 5.015 -11.683 1.00 89.56 188 LYS A N 1
ATOM 1383 C CA . LYS A 1 188 ? 13.953 4.152 -11.326 1.00 89.56 188 LYS A CA 1
ATOM 1384 C C . LYS A 1 188 ? 14.113 3.901 -9.823 1.00 89.56 188 LYS A C 1
ATOM 1386 O O . LYS A 1 188 ? 14.490 2.814 -9.416 1.00 89.56 188 LYS A O 1
ATOM 1391 N N . ASN A 1 189 ? 13.797 4.901 -9.004 1.00 91.50 189 ASN A N 1
ATOM 1392 C CA . ASN A 1 189 ? 13.940 4.823 -7.551 1.00 91.50 189 ASN A CA 1
ATOM 1393 C C . ASN A 1 189 ? 12.604 4.560 -6.835 1.00 91.50 189 ASN A C 1
ATOM 1395 O O . ASN A 1 189 ? 12.532 4.741 -5.623 1.00 91.50 189 ASN A O 1
ATOM 1399 N N . GLY A 1 190 ? 11.540 4.192 -7.555 1.00 92.50 190 GLY A N 1
ATOM 1400 C CA . GLY A 1 190 ? 10.194 4.016 -7.005 1.00 92.50 190 GLY A CA 1
ATOM 1401 C C . GLY A 1 190 ? 10.139 3.109 -5.769 1.00 92.50 190 GLY A C 1
ATOM 1402 O O . GLY A 1 190 ? 9.705 3.588 -4.717 1.00 92.50 190 GLY A O 1
ATOM 1403 N N . PRO A 1 191 ? 10.637 1.857 -5.843 1.00 92.12 191 PRO A N 1
ATOM 1404 C CA . PRO A 1 191 ? 10.679 0.949 -4.694 1.00 92.12 191 PRO A CA 1
ATOM 1405 C C . PRO A 1 191 ? 11.470 1.511 -3.503 1.00 92.12 191 PRO A C 1
ATOM 1407 O O . PRO A 1 191 ? 10.974 1.523 -2.377 1.00 92.12 191 PRO A O 1
ATOM 1410 N N . LEU A 1 192 ? 12.657 2.083 -3.745 1.00 94.81 192 LEU A N 1
ATOM 1411 C CA . LEU A 1 192 ? 13.466 2.695 -2.685 1.00 94.81 192 LEU A CA 1
ATOM 1412 C C . LEU A 1 192 ? 12.735 3.867 -2.012 1.00 94.81 192 LEU A C 1
ATOM 1414 O O . LEU A 1 192 ? 12.714 3.965 -0.787 1.00 94.81 192 LEU A O 1
ATOM 1418 N N . ARG A 1 193 ? 12.105 4.749 -2.794 1.00 97.56 193 ARG A N 1
ATOM 1419 C CA . ARG A 1 193 ? 11.335 5.887 -2.266 1.00 97.56 193 ARG A CA 1
ATOM 1420 C C . ARG A 1 193 ? 10.140 5.419 -1.435 1.00 97.56 193 ARG A C 1
ATOM 1422 O O . ARG A 1 193 ? 9.889 5.976 -0.367 1.00 97.56 193 ARG A O 1
ATOM 1429 N N . ALA A 1 194 ? 9.439 4.378 -1.883 1.00 97.75 194 ALA A N 1
ATOM 1430 C CA . ALA A 1 194 ? 8.355 3.763 -1.123 1.00 97.75 194 ALA A CA 1
ATOM 1431 C C . ALA A 1 194 ? 8.851 3.173 0.209 1.00 97.75 194 ALA A C 1
ATOM 1433 O O . ALA A 1 194 ? 8.224 3.398 1.246 1.00 97.75 194 ALA A O 1
ATOM 1434 N N . GLN A 1 195 ? 10.006 2.501 0.209 1.00 98.00 195 GLN A N 1
ATOM 1435 C CA . GLN A 1 195 ? 10.621 1.968 1.427 1.00 98.00 195 GLN A CA 1
ATOM 1436 C C . GLN A 1 195 ? 11.053 3.072 2.396 1.00 98.00 195 GLN A C 1
ATOM 1438 O O . GLN A 1 195 ? 10.799 2.979 3.597 1.00 98.00 195 GLN A O 1
ATOM 1443 N N . LEU A 1 196 ? 11.662 4.149 1.895 1.00 98.44 196 LEU A N 1
ATOM 1444 C CA . LEU A 1 196 ? 12.033 5.302 2.719 1.00 98.44 196 LEU A CA 1
ATOM 1445 C C . LEU A 1 196 ? 10.800 5.972 3.341 1.00 98.44 196 LEU A C 1
ATOM 1447 O O . LEU A 1 196 ? 10.837 6.351 4.514 1.00 98.44 196 LEU A O 1
ATOM 1451 N N . LEU A 1 197 ? 9.694 6.065 2.597 1.00 98.75 197 LEU A N 1
ATOM 1452 C CA . LEU A 1 197 ? 8.424 6.555 3.127 1.00 98.75 197 LEU A CA 1
ATOM 1453 C C . LEU A 1 197 ? 7.863 5.628 4.218 1.00 98.75 197 LEU A C 1
ATOM 1455 O O . LEU A 1 197 ? 7.492 6.118 5.286 1.00 98.75 197 LEU A O 1
ATOM 1459 N N . ALA A 1 198 ? 7.844 4.310 3.992 1.00 98.69 198 ALA A N 1
ATOM 1460 C CA . ALA A 1 198 ? 7.409 3.330 4.991 1.00 98.69 198 ALA A CA 1
ATOM 1461 C C . ALA A 1 198 ? 8.221 3.468 6.289 1.00 98.69 198 ALA A C 1
ATOM 1463 O O . ALA A 1 198 ? 7.656 3.632 7.373 1.00 98.69 198 ALA A O 1
ATOM 1464 N N . ASN A 1 199 ? 9.550 3.512 6.164 1.00 98.62 199 ASN A N 1
ATOM 1465 C CA . ASN A 1 199 ? 10.473 3.677 7.286 1.00 98.62 199 ASN A CA 1
ATOM 1466 C C . ASN A 1 199 ? 10.222 4.982 8.046 1.00 98.62 199 ASN A C 1
ATOM 1468 O O . ASN A 1 199 ? 10.240 4.992 9.277 1.00 98.62 199 ASN A O 1
ATOM 1472 N N . ARG A 1 200 ? 9.964 6.085 7.331 1.00 98.69 200 ARG A N 1
ATOM 1473 C CA . ARG A 1 200 ? 9.648 7.378 7.948 1.00 98.69 200 ARG A CA 1
ATOM 1474 C C . ARG A 1 200 ? 8.363 7.308 8.773 1.00 98.69 200 ARG A C 1
ATOM 1476 O O . ARG A 1 200 ? 8.368 7.740 9.922 1.00 98.69 200 ARG A O 1
ATOM 1483 N N . LEU A 1 201 ? 7.294 6.727 8.226 1.00 98.81 201 LEU A N 1
ATOM 1484 C CA . LEU A 1 201 ? 6.014 6.581 8.931 1.00 98.81 201 LEU A CA 1
ATOM 1485 C C . LEU A 1 201 ? 6.150 5.728 10.200 1.00 98.81 201 LEU A C 1
ATOM 1487 O O . LEU A 1 201 ? 5.551 6.057 11.225 1.00 98.81 201 LEU A O 1
ATOM 1491 N N . VAL A 1 202 ? 6.961 4.668 10.153 1.00 98.75 202 VAL A N 1
ATOM 1492 C CA . VAL A 1 202 ? 7.256 3.834 11.328 1.00 98.75 202 VAL A CA 1
ATOM 1493 C C . VAL A 1 202 ? 8.081 4.600 12.360 1.00 98.75 202 VAL A C 1
ATOM 1495 O O . VAL A 1 202 ? 7.710 4.641 13.532 1.00 98.75 202 VAL A O 1
ATOM 1498 N N . LYS A 1 203 ? 9.169 5.254 11.934 1.00 98.56 203 LYS A N 1
ATOM 1499 C CA . LYS A 1 203 ? 10.053 6.038 12.812 1.00 98.56 203 LYS A CA 1
ATOM 1500 C C . LYS A 1 203 ? 9.299 7.135 13.567 1.00 98.56 203 LYS A C 1
ATOM 1502 O O . LYS A 1 203 ? 9.608 7.411 14.720 1.00 98.56 203 LYS A O 1
ATOM 1507 N N . GLU A 1 204 ? 8.315 7.752 12.924 1.00 98.44 204 GLU A N 1
ATOM 1508 C CA . GLU A 1 204 ? 7.485 8.808 13.511 1.00 98.44 204 GLU A CA 1
ATOM 1509 C C . GLU A 1 204 ? 6.264 8.270 14.284 1.00 98.44 204 GLU A C 1
ATOM 1511 O O . GLU A 1 204 ? 5.393 9.043 14.684 1.00 98.44 204 GLU A O 1
ATOM 1516 N N . GLY A 1 205 ? 6.162 6.951 14.482 1.00 97.88 205 GLY A N 1
ATOM 1517 C CA . GLY A 1 205 ? 5.093 6.325 15.264 1.00 97.88 205 GLY A CA 1
ATOM 1518 C C . GLY A 1 205 ? 3.708 6.385 14.610 1.00 97.88 205 GLY A C 1
ATOM 1519 O O . GLY A 1 205 ? 2.695 6.198 15.286 1.00 97.88 205 GLY A O 1
ATOM 1520 N N . ARG A 1 206 ? 3.627 6.652 13.300 1.00 98.31 206 ARG A N 1
ATOM 1521 C CA . ARG A 1 206 ? 2.349 6.753 12.572 1.00 98.31 206 ARG A CA 1
ATOM 1522 C C . ARG A 1 206 ? 1.747 5.384 12.262 1.00 98.31 206 ARG A C 1
ATOM 1524 O O . ARG A 1 206 ? 0.517 5.260 12.266 1.00 98.31 206 ARG A O 1
ATOM 1531 N N . ALA A 1 207 ? 2.600 4.386 12.033 1.00 98.38 207 ALA A N 1
ATOM 1532 C CA . ALA A 1 207 ? 2.248 3.009 11.697 1.00 98.38 207 ALA A CA 1
ATOM 1533 C C . ALA A 1 207 ? 3.307 2.016 12.217 1.00 98.38 207 ALA A C 1
ATOM 1535 O O . ALA A 1 207 ? 4.383 2.413 12.660 1.00 98.38 207 ALA A O 1
ATOM 1536 N N . LYS A 1 208 ? 3.002 0.718 12.155 1.00 98.31 208 LYS A N 1
ATOM 1537 C CA . LYS A 1 208 ? 3.951 -0.381 12.390 1.00 98.31 208 LYS A CA 1
ATOM 1538 C C . LYS A 1 208 ? 4.540 -0.871 11.066 1.00 98.31 208 LYS A C 1
ATOM 1540 O O . LYS A 1 208 ? 3.914 -0.721 10.019 1.00 98.31 208 LYS A O 1
ATOM 1545 N N . THR A 1 209 ? 5.712 -1.495 11.114 1.00 98.12 209 THR A N 1
ATOM 1546 C CA . THR A 1 209 ? 6.316 -2.157 9.948 1.00 98.12 209 THR A CA 1
ATOM 1547 C C . THR A 1 209 ? 5.436 -3.312 9.478 1.00 98.12 209 THR A C 1
ATOM 1549 O O . THR A 1 209 ? 5.165 -4.223 10.260 1.00 98.12 209 THR A O 1
ATOM 1552 N N . GLY A 1 210 ? 4.973 -3.257 8.230 1.00 97.56 210 GLY A N 1
ATOM 1553 C CA . GLY A 1 210 ? 4.274 -4.341 7.539 1.00 97.56 210 GLY A CA 1
ATOM 1554 C C . GLY A 1 210 ? 5.227 -5.311 6.831 1.00 97.56 210 GLY A C 1
ATOM 1555 O O . GLY A 1 210 ? 6.445 -5.172 6.953 1.00 97.56 210 GLY A O 1
ATOM 1556 N N . PRO A 1 211 ? 4.690 -6.301 6.098 1.00 96.31 211 PRO A N 1
ATOM 1557 C CA . PRO A 1 211 ? 5.508 -7.272 5.380 1.00 96.31 211 PRO A CA 1
ATOM 1558 C C . PRO A 1 211 ? 6.290 -6.634 4.235 1.00 96.31 211 PRO A C 1
ATOM 1560 O O . PRO A 1 211 ? 5.760 -5.789 3.514 1.00 96.31 211 PRO A O 1
ATOM 1563 N N . ASP A 1 212 ? 7.507 -7.114 4.017 1.00 95.94 212 ASP A N 1
ATOM 1564 C CA . ASP A 1 212 ? 8.095 -7.088 2.683 1.00 95.94 212 ASP A CA 1
ATOM 1565 C C . ASP A 1 212 ? 7.432 -8.204 1.867 1.00 95.94 212 ASP A C 1
ATOM 1567 O O . ASP A 1 212 ? 7.451 -9.367 2.270 1.00 95.94 212 ASP A O 1
ATOM 1571 N N . VAL A 1 213 ? 6.770 -7.838 0.770 1.00 94.94 213 VAL A N 1
ATOM 1572 C CA . VAL A 1 213 ? 6.063 -8.798 -0.091 1.00 94.94 213 VAL A CA 1
ATOM 1573 C C . VAL A 1 213 ? 6.967 -9.381 -1.182 1.00 94.94 213 VAL A C 1
ATOM 1575 O O . VAL A 1 213 ? 6.549 -10.307 -1.876 1.00 94.94 213 VAL A O 1
ATOM 1578 N N . GLY A 1 214 ? 8.205 -8.891 -1.295 1.00 94.50 214 GLY A N 1
ATOM 1579 C CA . GLY A 1 214 ? 9.235 -9.389 -2.198 1.00 94.50 214 GLY A CA 1
ATOM 1580 C C . GLY A 1 214 ? 9.273 -8.711 -3.568 1.00 94.50 214 GLY A C 1
ATOM 1581 O O . GLY A 1 214 ? 8.524 -7.776 -3.863 1.00 94.50 214 GLY A O 1
ATOM 1582 N N . ASP A 1 215 ? 10.167 -9.225 -4.413 1.00 94.38 215 ASP A N 1
ATOM 1583 C CA . ASP A 1 215 ? 10.479 -8.668 -5.730 1.00 94.38 215 ASP A CA 1
ATOM 1584 C C . ASP A 1 215 ? 9.825 -9.456 -6.868 1.00 94.38 215 ASP A C 1
ATOM 1586 O O . ASP A 1 215 ? 9.689 -10.680 -6.786 1.00 94.38 215 ASP A O 1
ATOM 1590 N N . LEU A 1 216 ? 9.476 -8.770 -7.960 1.00 93.12 216 LEU A N 1
ATOM 1591 C CA . LEU A 1 216 ? 8.940 -9.379 -9.180 1.00 93.12 216 LEU A CA 1
ATOM 1592 C C . LEU A 1 216 ? 9.980 -9.453 -10.310 1.00 93.12 216 LEU A C 1
ATOM 1594 O O . LEU A 1 216 ? 10.692 -8.487 -10.587 1.00 93.12 216 LEU A O 1
ATOM 1598 N N . ILE A 1 217 ? 10.012 -10.587 -11.006 1.00 90.69 217 ILE A N 1
ATOM 1599 C CA . ILE A 1 217 ? 10.738 -10.800 -12.269 1.00 90.69 217 ILE A CA 1
ATOM 1600 C C . ILE A 1 217 ? 9.877 -10.291 -13.437 1.00 90.69 217 ILE A C 1
ATOM 1602 O O . ILE A 1 217 ? 8.708 -10.660 -13.543 1.00 90.69 217 ILE A O 1
ATOM 1606 N N . SER A 1 218 ? 10.444 -9.482 -14.336 1.00 85.38 218 SER A N 1
ATOM 1607 C CA . SER A 1 218 ? 9.754 -8.931 -15.518 1.00 85.38 218 SER A CA 1
ATOM 1608 C C . SER A 1 218 ? 10.471 -9.269 -16.823 1.00 85.38 218 SER A C 1
ATOM 1610 O O . SER A 1 218 ? 11.704 -9.244 -16.862 1.00 85.38 218 SER A O 1
ATOM 1612 N N . ASP A 1 219 ? 9.686 -9.539 -17.874 1.00 75.19 219 ASP A N 1
ATOM 1613 C CA . ASP A 1 219 ? 10.151 -9.755 -19.261 1.00 75.19 219 ASP A CA 1
ATOM 1614 C C . ASP A 1 219 ? 10.289 -8.426 -20.011 1.00 75.19 219 ASP A C 1
ATOM 1616 O O . ASP A 1 219 ? 11.141 -8.276 -20.881 1.00 75.19 219 ASP A O 1
ATOM 1620 N N . ASP A 1 220 ? 9.433 -7.455 -19.674 1.00 63.28 220 ASP A N 1
ATOM 1621 C CA . ASP A 1 220 ? 9.189 -6.277 -20.502 1.00 63.28 220 ASP A CA 1
ATOM 1622 C C . ASP A 1 220 ? 9.885 -5.005 -19.993 1.00 63.28 220 ASP A C 1
ATOM 1624 O O . ASP A 1 220 ? 10.072 -4.783 -18.797 1.00 63.28 220 ASP A O 1
ATOM 1628 N N . GLN A 1 221 ? 10.210 -4.144 -20.964 1.00 56.09 221 GLN A N 1
ATOM 1629 C CA . GLN A 1 221 ? 10.865 -2.827 -20.907 1.00 56.09 221 GLN A CA 1
ATOM 1630 C C . GLN A 1 221 ? 12.348 -2.775 -20.526 1.00 56.09 221 GLN A C 1
ATOM 1632 O O . GLN A 1 221 ? 13.050 -1.986 -21.152 1.00 56.09 221 GLN A O 1
ATOM 1637 N N . ILE A 1 222 ? 12.855 -3.630 -19.638 1.00 57.72 222 ILE A N 1
ATOM 1638 C CA . ILE A 1 222 ? 14.262 -4.079 -19.597 1.00 57.72 222 ILE A CA 1
ATOM 1639 C C . ILE A 1 222 ? 14.223 -5.440 -18.890 1.00 57.72 222 ILE A C 1
ATOM 1641 O O . ILE A 1 222 ? 13.910 -5.445 -17.702 1.00 57.72 222 ILE A O 1
ATOM 1645 N N . PRO A 1 223 ? 14.501 -6.579 -19.554 1.00 60.41 223 PRO A N 1
ATOM 1646 C CA . PRO A 1 223 ? 14.376 -7.881 -18.913 1.00 60.41 223 PRO A CA 1
ATOM 1647 C C . PRO A 1 223 ? 15.178 -7.902 -17.619 1.00 60.41 223 PRO A C 1
ATOM 1649 O O . PRO A 1 223 ? 16.377 -7.606 -17.623 1.00 60.41 223 PRO A O 1
ATOM 1652 N N . SER A 1 224 ? 14.518 -8.250 -16.515 1.00 64.38 224 SER A N 1
ATOM 1653 C CA . SER A 1 224 ? 15.248 -8.655 -15.316 1.00 64.38 224 SER A CA 1
ATOM 1654 C C . SER A 1 224 ? 16.199 -9.791 -15.708 1.00 64.38 224 SER A C 1
ATOM 1656 O O . SER A 1 224 ? 15.860 -10.628 -16.551 1.00 64.38 224 SER A O 1
ATOM 1658 N N . THR A 1 225 ? 17.428 -9.784 -15.194 1.00 64.44 225 THR A N 1
ATOM 1659 C CA . THR A 1 225 ? 18.461 -10.711 -15.680 1.00 64.44 225 THR A CA 1
ATOM 1660 C C . THR A 1 225 ? 17.981 -12.154 -15.485 1.00 64.44 225 THR A C 1
ATOM 1662 O O . THR A 1 225 ? 17.772 -12.586 -14.356 1.00 64.44 225 THR A O 1
ATOM 1665 N N . GLY A 1 226 ? 17.791 -12.902 -16.578 1.00 63.22 226 GLY A N 1
ATOM 1666 C CA . GLY A 1 226 ? 17.285 -14.283 -16.536 1.00 63.22 226 GLY A CA 1
ATOM 1667 C C . GLY A 1 226 ? 15.760 -14.447 -16.624 1.00 63.22 226 GLY A C 1
ATOM 1668 O O . GLY A 1 226 ? 15.270 -15.564 -16.436 1.00 63.22 226 GLY A O 1
ATOM 1669 N N . ALA A 1 227 ? 15.004 -13.385 -16.923 1.00 73.75 227 ALA A N 1
ATOM 1670 C CA . ALA A 1 227 ? 13.590 -13.502 -17.274 1.00 73.75 227 ALA A CA 1
ATOM 1671 C C . ALA A 1 227 ? 13.384 -14.259 -18.597 1.00 73.75 227 ALA A C 1
ATOM 1673 O O . ALA A 1 227 ? 14.178 -14.164 -19.534 1.00 73.75 227 ALA A O 1
ATOM 1674 N N . THR A 1 228 ? 12.304 -15.027 -18.648 1.00 72.25 228 THR A N 1
ATOM 1675 C CA . THR A 1 228 ? 11.756 -15.689 -19.826 1.00 72.25 228 THR A CA 1
ATOM 1676 C C . THR A 1 228 ? 10.241 -15.555 -19.778 1.00 72.25 228 THR A C 1
ATOM 1678 O O . THR A 1 228 ? 9.656 -15.541 -18.694 1.00 72.25 228 THR A O 1
ATOM 1681 N N . ALA A 1 229 ? 9.570 -15.612 -20.927 1.00 71.56 229 ALA A N 1
ATOM 1682 C CA . ALA A 1 229 ? 8.106 -15.612 -20.989 1.00 71.56 229 ALA A CA 1
ATOM 1683 C C . ALA A 1 229 ? 7.425 -16.669 -20.081 1.00 71.56 229 ALA A C 1
ATOM 1685 O O . ALA A 1 229 ? 6.240 -16.561 -19.775 1.00 71.56 229 ALA A O 1
ATOM 1686 N N . GLN A 1 230 ? 8.148 -17.711 -19.646 1.00 74.38 230 GLN A N 1
ATOM 1687 C CA . GLN A 1 230 ? 7.642 -18.767 -18.764 1.00 74.38 230 GLN A CA 1
ATOM 1688 C C . GLN A 1 230 ? 7.841 -18.490 -17.263 1.00 74.38 230 GLN A C 1
ATOM 1690 O O . GLN A 1 230 ? 7.184 -19.143 -16.442 1.00 74.38 230 GLN A O 1
ATOM 1695 N N . ASN A 1 231 ? 8.746 -17.584 -16.879 1.00 77.50 231 ASN A N 1
ATOM 1696 C CA . ASN A 1 231 ? 9.093 -17.321 -15.477 1.00 77.50 231 ASN A CA 1
ATOM 1697 C C . ASN A 1 231 ? 8.722 -15.911 -14.991 1.00 77.50 231 ASN A C 1
ATOM 1699 O O . ASN A 1 231 ? 9.004 -15.586 -13.839 1.00 77.50 231 ASN A O 1
ATOM 1703 N N . THR A 1 232 ? 8.054 -15.118 -15.826 1.00 86.62 232 THR A N 1
ATOM 1704 C CA . THR A 1 232 ? 7.706 -13.732 -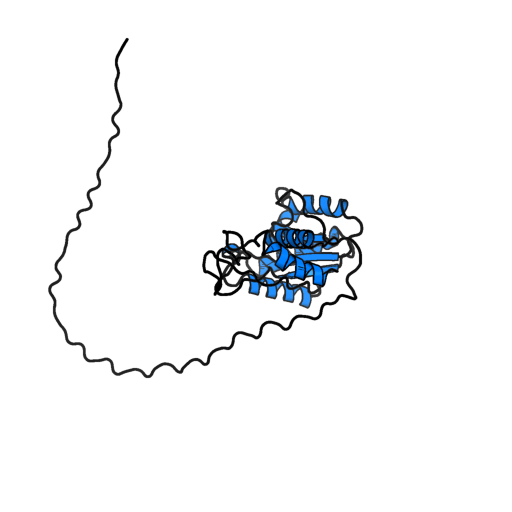15.519 1.00 86.62 232 THR A CA 1
ATOM 1705 C C . THR A 1 232 ? 6.600 -13.621 -14.485 1.00 86.62 232 THR A C 1
ATOM 1707 O O . THR A 1 232 ? 5.610 -14.357 -14.449 1.00 86.62 232 THR A O 1
ATOM 1710 N N . GLU A 1 233 ? 6.797 -12.673 -13.588 1.00 93.62 233 GLU A N 1
ATOM 1711 C CA . GLU A 1 233 ? 5.944 -12.416 -12.440 1.00 93.62 233 GLU A CA 1
ATOM 1712 C C . GLU A 1 233 ? 5.242 -11.065 -12.569 1.00 93.62 233 GLU A C 1
ATOM 1714 O O . GLU A 1 233 ? 4.457 -10.715 -11.698 1.00 93.62 233 GLU A O 1
ATOM 1719 N N . THR A 1 234 ? 5.476 -10.330 -13.656 1.00 92.25 234 THR A N 1
ATOM 1720 C CA . THR A 1 234 ? 4.715 -9.147 -14.056 1.00 92.25 234 THR A CA 1
ATOM 1721 C C . THR A 1 234 ? 3.828 -9.446 -15.265 1.00 92.25 234 THR A C 1
ATOM 1723 O O . THR A 1 234 ? 4.078 -10.383 -16.026 1.00 92.25 234 THR A O 1
ATOM 1726 N N . VAL A 1 235 ? 2.765 -8.662 -15.445 1.00 90.31 235 VAL A N 1
ATOM 1727 C CA . VAL A 1 235 ? 2.055 -8.572 -16.732 1.00 90.31 235 VAL A CA 1
ATOM 1728 C C . VAL A 1 235 ? 2.826 -7.662 -17.697 1.00 90.31 235 VAL A C 1
ATOM 1730 O O . VAL A 1 235 ? 3.818 -7.040 -17.322 1.00 90.31 235 VAL A O 1
ATOM 1733 N N . SER A 1 236 ? 2.346 -7.540 -18.937 1.00 87.38 236 SER A N 1
ATOM 1734 C CA . SER A 1 236 ? 3.050 -6.855 -20.035 1.00 87.38 236 SER A CA 1
ATOM 1735 C C . SER A 1 236 ? 3.335 -5.362 -19.825 1.00 87.38 236 SER A C 1
ATOM 1737 O O . SER A 1 236 ? 4.018 -4.734 -20.627 1.00 87.38 236 SER A O 1
ATOM 1739 N N . ASP A 1 237 ? 2.773 -4.743 -18.786 1.00 88.56 237 ASP A N 1
ATOM 1740 C CA . ASP A 1 237 ? 3.109 -3.362 -18.433 1.00 88.56 237 ASP A CA 1
ATOM 1741 C C . ASP A 1 237 ? 4.381 -3.246 -17.581 1.00 88.56 237 ASP A C 1
ATOM 1743 O O . ASP A 1 237 ? 4.816 -2.135 -17.272 1.00 88.56 237 ASP A O 1
ATOM 1747 N N . GLY A 1 238 ? 4.971 -4.381 -17.188 1.00 88.56 238 GLY A N 1
ATOM 1748 C CA . GLY A 1 238 ? 6.164 -4.443 -16.352 1.00 88.56 238 GLY A CA 1
ATOM 1749 C C . GLY A 1 238 ? 5.947 -3.912 -14.931 1.00 88.56 238 GLY A C 1
ATOM 1750 O O . GLY A 1 238 ? 6.910 -3.702 -14.201 1.00 88.56 238 GLY A O 1
ATOM 1751 N N . CYS A 1 239 ? 4.714 -3.662 -14.507 1.00 91.06 239 CYS A N 1
ATOM 1752 C CA . CYS A 1 239 ? 4.410 -3.051 -13.219 1.00 91.06 239 CYS A CA 1
ATOM 1753 C C . CYS A 1 239 ? 3.562 -3.969 -12.350 1.00 91.06 239 CYS A C 1
ATOM 1755 O O . CYS A 1 239 ? 3.931 -4.209 -11.199 1.00 91.06 239 CYS A O 1
ATOM 1757 N N . HIS A 1 240 ? 2.441 -4.469 -12.869 1.00 94.12 240 HIS A N 1
ATOM 1758 C CA . HIS A 1 240 ? 1.514 -5.264 -12.068 1.00 94.12 240 HIS A CA 1
ATOM 1759 C C . HIS A 1 240 ? 1.957 -6.722 -11.994 1.00 94.12 240 HIS A C 1
ATOM 1761 O O . HIS A 1 240 ? 2.462 -7.248 -12.988 1.00 94.12 240 HIS A O 1
ATOM 1767 N N . PRO A 1 241 ? 1.753 -7.392 -10.848 1.00 94.81 241 PRO A N 1
ATOM 1768 C CA . PRO A 1 241 ? 2.030 -8.813 -10.732 1.00 94.81 241 PRO A CA 1
ATOM 1769 C C . PRO A 1 241 ? 1.153 -9.639 -11.683 1.00 94.81 241 PRO A C 1
ATOM 1771 O O . PRO A 1 241 ? -0.021 -9.343 -11.883 1.00 94.81 241 PRO A O 1
ATOM 1774 N N . SER A 1 242 ? 1.711 -10.703 -12.259 1.00 94.44 242 SER A N 1
ATOM 1775 C CA . SER A 1 242 ? 0.951 -11.638 -13.087 1.00 94.44 242 SER A CA 1
ATOM 1776 C C . SER A 1 242 ? 0.038 -12.518 -12.221 1.00 94.44 242 SER A C 1
ATOM 1778 O O . SER A 1 242 ? 0.502 -13.044 -11.202 1.00 94.44 242 SER A O 1
ATOM 1780 N N . PRO A 1 243 ? -1.223 -12.772 -12.621 1.00 94.06 243 PRO A N 1
ATOM 1781 C CA . PRO A 1 243 ? -2.137 -13.603 -11.833 1.00 94.06 243 PRO A CA 1
ATOM 1782 C C . PRO A 1 243 ? -1.627 -15.027 -11.570 1.00 94.06 243 PRO A C 1
ATOM 1784 O O . PRO A 1 243 ? -1.927 -15.631 -10.543 1.00 94.06 243 PRO A O 1
ATOM 1787 N N . GLN A 1 244 ? -0.842 -15.592 -12.491 1.00 92.19 244 GLN A N 1
ATOM 1788 C CA . GLN A 1 244 ? -0.380 -16.980 -12.402 1.00 92.19 244 GLN A CA 1
ATOM 1789 C C . GLN A 1 244 ? 0.871 -17.149 -11.531 1.00 92.19 244 GLN A C 1
ATOM 1791 O O . GLN A 1 244 ? 1.085 -18.235 -10.989 1.00 92.19 244 GLN A O 1
ATOM 1796 N N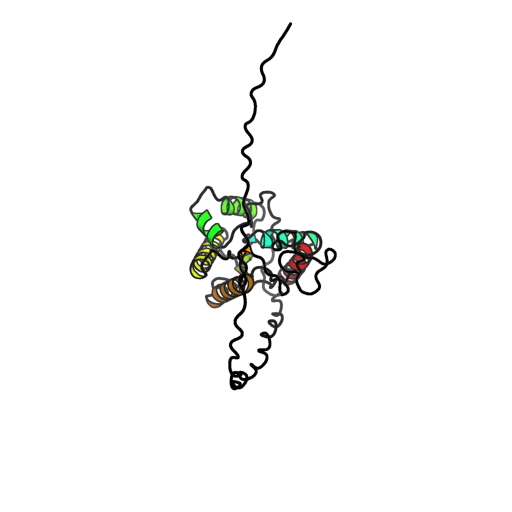 . ARG A 1 245 ? 1.722 -16.118 -11.409 1.00 93.62 245 ARG A N 1
ATOM 1797 C CA . ARG A 1 245 ? 3.032 -16.235 -10.738 1.00 93.62 245 ARG A CA 1
ATOM 1798 C C . ARG A 1 245 ? 3.292 -15.104 -9.752 1.00 93.62 245 ARG A C 1
ATOM 1800 O O . ARG A 1 245 ? 3.586 -15.393 -8.591 1.00 93.62 245 ARG A O 1
ATOM 1807 N N . GLY A 1 246 ? 3.142 -13.856 -10.193 1.00 96.00 246 GLY A N 1
ATOM 1808 C CA . GLY A 1 246 ? 3.388 -12.670 -9.376 1.00 96.00 246 GLY A CA 1
ATOM 1809 C C . GLY A 1 246 ? 2.438 -12.545 -8.197 1.00 96.00 246 GLY A C 1
ATOM 1810 O O . GLY A 1 246 ? 2.890 -12.501 -7.054 1.00 96.00 246 GLY A O 1
ATOM 1811 N N . GLU A 1 247 ? 1.127 -12.549 -8.445 1.00 97.44 247 GLU A N 1
ATOM 1812 C CA . GLU A 1 247 ? 0.141 -12.354 -7.378 1.00 97.44 247 GLU A CA 1
ATOM 1813 C C . GLU A 1 247 ? 0.282 -13.446 -6.306 1.00 97.44 247 GLU A C 1
ATOM 1815 O O . GLU A 1 247 ? 0.454 -13.099 -5.134 1.00 97.44 247 GLU A O 1
ATOM 1820 N N . PRO A 1 248 ? 0.323 -14.758 -6.639 1.00 97.25 248 PRO A N 1
ATOM 1821 C CA . PRO A 1 248 ? 0.497 -15.798 -5.630 1.00 97.25 248 PRO A CA 1
ATOM 1822 C C . PRO A 1 248 ? 1.832 -15.706 -4.883 1.00 97.25 248 PRO A C 1
ATOM 1824 O O . PRO A 1 248 ? 1.895 -16.092 -3.717 1.00 97.25 248 PRO A O 1
ATOM 1827 N N . LYS A 1 249 ? 2.907 -15.226 -5.527 1.00 97.62 249 LYS A N 1
ATOM 1828 C CA . LYS A 1 249 ? 4.207 -15.009 -4.875 1.00 97.62 249 LYS A CA 1
ATOM 1829 C C . LYS A 1 249 ? 4.108 -13.945 -3.791 1.00 97.62 249 LYS A C 1
ATOM 1831 O O . LYS A 1 249 ? 4.365 -14.267 -2.634 1.00 97.62 249 LYS A O 1
ATOM 1836 N N . LEU A 1 250 ? 3.665 -12.740 -4.146 1.00 98.00 250 LEU A N 1
ATOM 1837 C CA . LEU A 1 250 ? 3.503 -11.646 -3.183 1.00 98.00 250 LEU A CA 1
ATOM 1838 C C . LEU A 1 250 ? 2.470 -12.015 -2.100 1.00 98.00 250 LEU A C 1
ATOM 1840 O O . LEU A 1 250 ? 2.652 -11.751 -0.910 1.00 98.00 250 LEU A O 1
ATOM 1844 N N . GLY A 1 251 ? 1.402 -12.707 -2.504 1.00 97.94 251 GLY A N 1
ATOM 1845 C CA . GLY A 1 251 ? 0.341 -13.181 -1.624 1.00 97.94 251 GLY A CA 1
ATOM 1846 C C . GLY A 1 251 ? 0.799 -14.174 -0.553 1.00 97.94 251 GLY A C 1
ATOM 1847 O O . GLY A 1 251 ? 0.246 -14.166 0.548 1.00 97.94 251 GLY A O 1
ATOM 1848 N N . ARG A 1 252 ? 1.812 -15.010 -0.826 1.00 98.25 252 ARG A N 1
ATOM 1849 C CA . ARG A 1 252 ? 2.383 -15.935 0.173 1.00 98.25 252 ARG A CA 1
ATOM 1850 C C . ARG A 1 252 ? 3.148 -15.208 1.271 1.00 98.25 252 ARG A C 1
ATOM 1852 O O . ARG A 1 252 ? 2.998 -15.578 2.432 1.00 98.25 252 ARG A O 1
ATOM 1859 N N . GLU A 1 253 ? 3.904 -14.168 0.938 1.00 97.50 253 GLU A N 1
ATOM 1860 C CA . GLU A 1 253 ? 4.590 -13.358 1.954 1.00 97.50 253 GLU A CA 1
ATOM 1861 C C . GLU A 1 253 ? 3.583 -12.570 2.797 1.00 97.50 253 GLU A C 1
ATOM 1863 O O . GLU A 1 253 ? 3.677 -12.531 4.027 1.00 97.50 253 GLU A O 1
ATOM 1868 N N . LEU A 1 254 ? 2.529 -12.053 2.158 1.00 96.81 254 LEU A N 1
ATOM 1869 C CA . LEU A 1 254 ? 1.416 -11.429 2.866 1.00 96.81 254 LEU A CA 1
ATOM 1870 C C . LEU A 1 254 ? 0.705 -12.422 3.808 1.00 96.81 254 LEU A C 1
ATOM 1872 O O . LEU A 1 254 ? 0.360 -12.069 4.938 1.00 96.81 254 LEU A O 1
ATOM 1876 N N . LEU A 1 255 ? 0.534 -13.678 3.374 1.00 96.44 255 LEU A N 1
ATOM 1877 C CA . LEU A 1 255 ? -0.016 -14.762 4.193 1.00 96.44 255 LEU A CA 1
ATOM 1878 C C . LEU A 1 255 ? 0.864 -15.089 5.386 1.00 96.44 255 LEU A C 1
ATOM 1880 O O . LEU A 1 255 ? 0.356 -15.149 6.500 1.00 96.44 255 LEU A O 1
ATOM 1884 N N . LYS A 1 256 ? 2.163 -15.253 5.165 1.00 95.88 256 LYS A N 1
ATOM 1885 C CA . LYS A 1 256 ? 3.142 -15.559 6.208 1.00 95.88 256 LYS A CA 1
ATOM 1886 C C . LYS A 1 256 ? 3.199 -14.489 7.301 1.00 95.88 256 LYS A C 1
ATOM 1888 O O . LYS A 1 256 ? 3.519 -14.802 8.442 1.00 95.88 256 LYS A O 1
ATOM 1893 N N . PHE A 1 257 ? 2.925 -13.232 6.959 1.00 95.69 257 PHE A N 1
ATOM 1894 C CA . PHE A 1 257 ? 2.930 -12.142 7.930 1.00 95.69 257 PHE A CA 1
ATOM 1895 C C . PHE A 1 257 ? 1.633 -12.053 8.740 1.00 95.69 257 PHE A C 1
ATOM 1897 O O . PHE A 1 257 ? 1.680 -11.797 9.940 1.00 95.69 257 PHE A O 1
ATOM 1904 N N . PHE A 1 258 ? 0.475 -12.225 8.093 1.00 94.25 258 PHE A N 1
ATOM 1905 C CA . PHE A 1 258 ? -0.832 -11.988 8.716 1.00 94.25 258 PHE A CA 1
ATOM 1906 C C . PHE A 1 258 ? -1.558 -13.245 9.215 1.00 94.25 258 PHE A C 1
ATOM 1908 O O . PHE A 1 258 ? -2.627 -13.099 9.814 1.00 94.25 258 PHE A O 1
ATOM 1915 N N . ASN A 1 259 ? -1.033 -14.450 8.997 1.00 84.38 259 ASN A N 1
ATOM 1916 C CA . ASN A 1 259 ? -1.531 -15.688 9.610 1.00 84.38 259 ASN A CA 1
ATOM 1917 C C . ASN A 1 259 ? -0.571 -16.205 10.679 1.00 84.38 259 ASN A C 1
ATOM 1919 O O . ASN A 1 259 ? -1.109 -16.754 11.663 1.00 84.38 259 ASN A O 1
#

Radius of gyration: 26.81 Å; chains: 1; bounding box: 81×37×84 Å

Foldseek 3Di:
DDDDDDDDDDDDDDDDDDDDDDDDDDDDDDPDPPDDDDDPPDDPPPDDPDPDFDDFPQPPDDDFAEEEAAALQVLLLVVLLVVLPHDRYFNQDPPSLARHDALLLLLVVVPDVVRCNVVSSLVRCVVGDPHQEYEYEHFAFPPADLVSSLVSNLSNLVVVCVSPPNHAYAYDYRAAAAPPADQPRCPNCGRVSSHVSNVVCVVVVSHHHDWRLYYWAAPPPDGRVPDDPVQGQADHSSRHGDSVHNSNSSSVRNNVNHD

Secondary structure (DSSP, 8-state):
-----PPPP--------------------PPPPPPPPPPP-----PPPPPPPPPPP--TTSPSS-EEEE--HHHHHHHHHHHHTT--SBPPPPS-TTTT---HHHHHHHTT-TT-THHHHHHHHHHHSTT--EEEEEE---TTS-HHHHHHHHHHHHHHHHHHSTTPEEEEEEPPEE-TT---TTT-TTHHHHHHHHHHHHHHTTSSEE-----EEP--SSSPPTT--TTT--B-TTSSSBPTTTHHHHHHHHHHHHH-

pLDDT: mean 81.55, std 21.83, range [33.81, 98.88]

Sequence (259 aa):
MGFGARIAVLIAFITVLVSGAFYIGQQYSNPSPVGTPPPPATLPVNPPPSPTPTPSPTSGIPGGPIGFVGCSNIRDTVQGYRAVGGKRIWNPTTDKTYGGGTPVAWAKSISDPNLKYWDEFDVMNKANPGAKTLWMGLCLRAVESDQASYNGAVATIDEVKRKIPGVTIYVSALNGFVEPHVCGITGKNGPLRAQLLANRLVKEGRAKTGPDVGDLISDDQIPSTGATAQNTETVSDGCHPSPQRGEPKLGRELLKFFN